Protein AF-A0A4Q5WEH2-F1 (afdb_monomer_lite)

Structure (mmCIF, N/CA/C/O backbone):
data_AF-A0A4Q5WEH2-F1
#
_entry.id   AF-A0A4Q5WEH2-F1
#
loop_
_atom_site.group_PDB
_atom_site.id
_atom_site.type_symbol
_atom_site.label_atom_id
_atom_site.label_alt_id
_atom_site.label_comp_id
_atom_site.label_asym_id
_atom_site.label_entity_id
_atom_site.label_seq_id
_atom_site.pdbx_PDB_ins_code
_atom_site.Cartn_x
_atom_site.Cartn_y
_atom_site.Cartn_z
_atom_site.occupancy
_atom_site.B_iso_or_equiv
_atom_site.auth_seq_id
_atom_site.auth_comp_id
_atom_site.auth_asym_id
_atom_site.auth_atom_id
_atom_site.pdbx_PDB_model_num
ATOM 1 N N . ASP A 1 1 ? 16.614 -5.524 -9.566 1.00 84.25 1 ASP A N 1
ATOM 2 C CA . ASP A 1 1 ? 16.317 -6.684 -8.696 1.00 84.25 1 ASP A CA 1
ATOM 3 C C . ASP A 1 1 ? 16.013 -6.322 -7.255 1.00 84.25 1 ASP A C 1
ATOM 5 O O . ASP A 1 1 ? 14.909 -6.605 -6.809 1.00 84.25 1 ASP A O 1
ATOM 9 N N . GLU A 1 2 ? 16.926 -5.667 -6.536 1.00 91.81 2 GLU A N 1
ATOM 10 C CA . GLU A 1 2 ? 16.735 -5.352 -5.108 1.00 91.81 2 GLU A CA 1
ATOM 11 C C . GLU A 1 2 ? 15.450 -4.556 -4.826 1.00 91.81 2 GLU A C 1
ATOM 13 O O . GLU A 1 2 ? 14.650 -4.954 -3.985 1.00 91.81 2 GLU A O 1
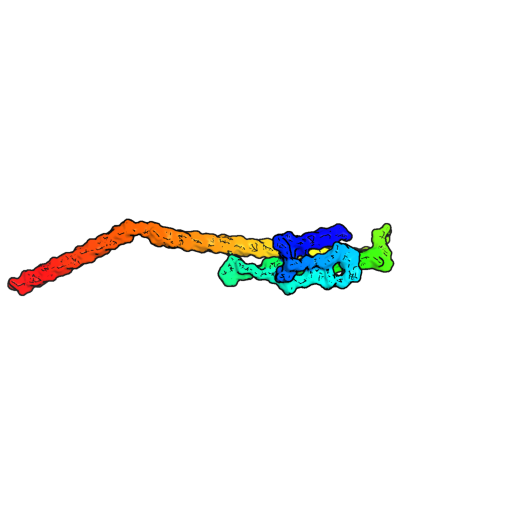ATOM 18 N N . ALA A 1 3 ? 15.187 -3.491 -5.591 1.00 90.50 3 ALA A N 1
ATOM 19 C CA . ALA A 1 3 ? 13.973 -2.687 -5.430 1.00 90.50 3 ALA A CA 1
ATOM 20 C C . ALA A 1 3 ? 12.677 -3.502 -5.608 1.00 90.50 3 ALA A C 1
ATOM 22 O O . ALA A 1 3 ? 11.714 -3.306 -4.869 1.00 90.50 3 ALA A O 1
ATOM 23 N N . PHE A 1 4 ? 12.661 -4.444 -6.557 1.00 94.31 4 PHE A N 1
ATOM 24 C CA . PHE A 1 4 ? 11.524 -5.342 -6.758 1.00 94.31 4 PHE A CA 1
ATOM 25 C C . PHE A 1 4 ? 11.337 -6.270 -5.554 1.00 94.31 4 PHE A C 1
ATOM 27 O O . PHE A 1 4 ? 10.218 -6.406 -5.065 1.00 94.31 4 PHE A O 1
ATOM 34 N N . ALA A 1 5 ? 12.423 -6.864 -5.047 1.00 94.88 5 ALA A N 1
ATOM 35 C CA . ALA A 1 5 ? 12.372 -7.739 -3.879 1.00 94.88 5 ALA A CA 1
ATOM 36 C C . ALA A 1 5 ? 11.836 -7.005 -2.640 1.00 94.88 5 ALA A C 1
ATOM 38 O O . ALA A 1 5 ? 10.949 -7.518 -1.969 1.00 94.88 5 ALA A O 1
ATOM 39 N N . VAL A 1 6 ? 12.283 -5.768 -2.397 1.00 94.12 6 VAL A N 1
ATOM 40 C CA . VAL A 1 6 ? 11.793 -4.946 -1.278 1.00 94.12 6 VAL A CA 1
ATOM 41 C C . VAL A 1 6 ? 10.289 -4.678 -1.384 1.00 94.12 6 VAL A C 1
ATOM 43 O O . VAL A 1 6 ? 9.568 -4.837 -0.400 1.00 94.12 6 VAL A O 1
ATOM 46 N N . ILE A 1 7 ? 9.793 -4.297 -2.567 1.00 92.62 7 ILE A N 1
ATOM 47 C CA . ILE A 1 7 ? 8.355 -4.061 -2.784 1.00 92.62 7 ILE A CA 1
ATOM 48 C C . ILE A 1 7 ? 7.563 -5.358 -2.600 1.00 92.62 7 ILE A C 1
ATOM 50 O O . ILE A 1 7 ? 6.529 -5.357 -1.929 1.00 92.62 7 ILE A O 1
ATOM 54 N N . LYS A 1 8 ? 8.065 -6.463 -3.160 1.00 94.19 8 LYS A N 1
ATOM 55 C CA . LYS A 1 8 ? 7.469 -7.791 -3.030 1.00 94.19 8 LYS A CA 1
ATOM 56 C C . LYS A 1 8 ? 7.338 -8.206 -1.573 1.00 94.19 8 LYS A C 1
ATOM 58 O O . LYS A 1 8 ? 6.241 -8.543 -1.146 1.00 94.19 8 LYS A O 1
ATOM 63 N N . ASP A 1 9 ? 8.422 -8.148 -0.811 1.00 94.56 9 ASP A N 1
ATOM 64 C CA . ASP A 1 9 ? 8.436 -8.582 0.584 1.00 94.56 9 ASP A CA 1
ATOM 65 C C . ASP A 1 9 ? 7.534 -7.697 1.452 1.00 94.56 9 ASP A C 1
ATOM 67 O O . ASP A 1 9 ? 6.786 -8.205 2.288 1.00 94.56 9 ASP A O 1
ATOM 71 N N . ALA A 1 10 ? 7.530 -6.383 1.206 1.00 92.75 10 ALA A N 1
ATOM 72 C CA . ALA A 1 10 ? 6.648 -5.458 1.905 1.00 92.75 10 ALA A CA 1
ATOM 73 C C . ALA A 1 10 ? 5.165 -5.768 1.634 1.00 92.75 10 ALA A C 1
ATOM 75 O O . ALA A 1 10 ? 4.386 -5.926 2.576 1.00 92.75 10 ALA A O 1
ATOM 76 N N . MET A 1 11 ? 4.758 -5.893 0.368 1.00 91.75 11 MET A N 1
ATOM 77 C CA . MET A 1 11 ? 3.351 -6.122 0.005 1.00 91.75 11 MET A CA 1
ATOM 78 C C . MET A 1 11 ? 2.887 -7.560 0.258 1.00 91.75 11 MET A C 1
ATOM 80 O O . MET A 1 11 ? 1.709 -7.791 0.519 1.00 91.75 11 MET A O 1
ATOM 84 N N . ASN A 1 12 ? 3.803 -8.527 0.282 1.00 94.00 12 ASN A N 1
ATOM 85 C CA . ASN A 1 12 ? 3.508 -9.914 0.640 1.00 94.00 12 ASN A CA 1
ATOM 86 C C . ASN A 1 12 ? 3.673 -10.188 2.143 1.00 94.00 12 ASN A C 1
ATOM 88 O O . ASN A 1 12 ? 3.807 -11.347 2.545 1.00 94.00 12 ASN A O 1
ATOM 92 N N . THR A 1 13 ? 3.625 -9.152 2.988 1.00 93.50 13 THR A N 1
ATOM 93 C CA . THR A 1 13 ? 3.617 -9.314 4.447 1.00 93.50 13 THR A CA 1
ATOM 94 C C . THR A 1 13 ? 2.494 -10.267 4.864 1.00 93.50 13 THR A C 1
ATOM 96 O O . THR A 1 13 ? 1.310 -9.983 4.659 1.00 93.50 13 THR A O 1
ATOM 99 N N . ASN A 1 14 ? 2.869 -11.395 5.470 1.00 92.06 14 ASN A N 1
ATOM 100 C CA . ASN A 1 14 ? 1.950 -12.429 5.932 1.00 92.06 14 ASN A CA 1
ATOM 101 C C . ASN A 1 14 ? 1.898 -12.450 7.464 1.00 92.06 14 ASN A C 1
ATOM 103 O O . ASN A 1 14 ? 2.931 -12.535 8.129 1.00 92.06 14 ASN A O 1
ATOM 107 N N . ILE A 1 15 ? 0.689 -12.388 8.020 1.00 89.50 15 ILE A N 1
ATOM 108 C CA . ILE A 1 15 ? 0.441 -12.457 9.459 1.00 89.50 15 ILE A CA 1
ATOM 109 C C . ILE A 1 15 ? -0.571 -13.573 9.710 1.00 89.50 15 ILE A C 1
ATOM 111 O O . ILE A 1 15 ? -1.726 -13.495 9.295 1.00 89.50 15 ILE A O 1
ATOM 115 N N . GLY A 1 16 ? -0.140 -14.631 10.402 1.00 89.50 16 GLY A N 1
ATOM 116 C CA . GLY A 1 16 ? -1.029 -15.732 10.787 1.00 89.50 16 GLY A CA 1
ATOM 117 C C . GLY A 1 16 ? -1.627 -16.504 9.604 1.00 89.50 16 GLY A C 1
ATOM 118 O O . GLY A 1 16 ? -2.747 -16.996 9.712 1.00 89.50 16 GLY A O 1
ATOM 119 N N . GLY A 1 17 ? -0.910 -16.590 8.479 1.00 89.12 17 GLY A N 1
ATOM 120 C CA . GLY A 1 17 ? -1.364 -17.284 7.272 1.00 89.12 17 GLY A CA 1
ATOM 121 C C . GLY A 1 17 ? -2.214 -16.427 6.334 1.00 89.12 17 GLY A C 1
ATOM 122 O O . GLY A 1 17 ? -2.682 -16.950 5.331 1.00 89.12 17 GLY A O 1
ATOM 123 N N . ARG A 1 18 ? -2.399 -15.133 6.632 1.00 89.62 18 ARG A N 1
ATOM 124 C CA . ARG A 1 18 ? -3.138 -14.185 5.789 1.00 89.62 18 ARG A CA 1
ATOM 125 C C . ARG A 1 18 ? -2.238 -13.045 5.337 1.00 89.62 18 ARG A C 1
ATOM 127 O O . ARG A 1 18 ? -1.472 -12.500 6.133 1.00 89.62 18 ARG A O 1
ATOM 134 N N . TYR A 1 19 ? -2.356 -12.659 4.075 1.00 91.38 19 TYR A N 1
ATOM 135 C CA . TYR A 1 19 ? -1.628 -11.531 3.510 1.00 91.38 19 TYR A CA 1
ATOM 136 C C . TYR A 1 19 ? -2.282 -10.207 3.896 1.00 91.38 19 TYR A C 1
ATOM 138 O O . TYR A 1 19 ? -3.466 -9.984 3.642 1.00 91.38 19 TYR A O 1
ATOM 146 N N . LEU A 1 20 ? -1.498 -9.316 4.504 1.00 89.06 20 LEU A N 1
ATOM 147 C CA . LEU A 1 20 ? -1.983 -8.040 5.034 1.00 89.06 20 LEU A CA 1
ATOM 148 C C . LEU A 1 20 ? -2.559 -7.137 3.935 1.00 89.06 20 LEU A C 1
ATOM 150 O O . LEU A 1 20 ? -3.550 -6.449 4.167 1.00 89.06 20 LEU A O 1
ATOM 154 N N . PHE A 1 21 ? -1.955 -7.177 2.745 1.00 90.25 21 PHE A N 1
ATOM 155 C CA . PHE A 1 21 ? -2.304 -6.318 1.612 1.00 90.25 21 PHE A CA 1
ATOM 156 C C . PHE A 1 21 ? -3.119 -7.029 0.516 1.00 90.25 21 PHE A C 1
ATOM 158 O O . PHE A 1 21 ? -3.228 -6.529 -0.602 1.00 90.25 21 PHE A O 1
ATOM 165 N N . GLY A 1 22 ? -3.691 -8.201 0.822 1.00 88.56 22 GLY A N 1
ATOM 166 C CA . GLY A 1 22 ? -4.504 -8.991 -0.118 1.00 88.56 22 GLY A CA 1
ATOM 167 C C . GLY A 1 22 ? -5.988 -8.623 -0.159 1.00 88.56 22 GLY A C 1
ATOM 168 O O . GLY A 1 22 ? -6.763 -9.290 -0.836 1.00 88.56 22 GLY A O 1
ATOM 169 N N . GLY A 1 23 ? -6.418 -7.597 0.580 1.00 87.19 23 GLY A N 1
ATOM 170 C CA . GLY A 1 23 ? -7.833 -7.226 0.647 1.00 87.19 23 GLY A CA 1
ATOM 171 C C . GLY A 1 23 ? -8.707 -8.367 1.179 1.00 87.19 23 GLY A C 1
ATOM 172 O O . GLY A 1 23 ? -8.361 -9.031 2.163 1.00 87.19 23 GLY A O 1
ATOM 173 N N . VAL A 1 24 ? -9.857 -8.597 0.547 1.00 85.50 24 VAL A N 1
ATOM 174 C CA . VAL A 1 24 ? -10.741 -9.734 0.864 1.00 85.50 24 VAL A CA 1
ATOM 175 C C . VAL A 1 24 ? -10.154 -11.079 0.416 1.00 85.50 24 VAL A C 1
ATOM 177 O O . VAL A 1 24 ? -10.430 -12.098 1.051 1.00 85.50 24 VAL A O 1
ATOM 180 N N . MET A 1 25 ? -9.275 -11.078 -0.589 1.00 83.94 25 MET A N 1
ATOM 181 C CA . MET A 1 25 ? -8.573 -12.256 -1.113 1.00 83.94 25 MET A CA 1
ATOM 182 C C . MET A 1 25 ? -7.201 -12.440 -0.446 1.00 83.94 25 MET A C 1
ATOM 184 O O . MET A 1 25 ? -6.158 -12.481 -1.087 1.00 83.94 25 MET A O 1
ATOM 188 N N . ASN A 1 26 ? -7.185 -12.563 0.882 1.00 86.50 26 ASN A N 1
ATOM 189 C CA . ASN A 1 26 ? -5.945 -12.580 1.672 1.00 86.50 26 ASN A CA 1
ATOM 190 C C . ASN A 1 26 ? -5.283 -13.956 1.860 1.00 86.50 26 ASN A C 1
ATOM 192 O O . ASN A 1 26 ? -4.403 -14.087 2.713 1.00 86.50 26 ASN A O 1
ATOM 196 N N . GLN A 1 27 ? -5.708 -14.971 1.111 1.00 87.81 27 GLN A N 1
ATOM 197 C CA . GLN A 1 27 ? -5.145 -16.325 1.190 1.00 87.81 27 GLN A CA 1
ATOM 198 C C . GLN A 1 27 ? -3.958 -16.514 0.239 1.00 87.81 27 GLN A C 1
ATOM 200 O O . GLN A 1 27 ? -3.100 -17.354 0.500 1.00 87.81 27 GLN A O 1
ATOM 205 N N . ASP A 1 28 ? -3.886 -15.690 -0.806 1.00 88.62 28 ASP A N 1
ATOM 206 C CA . ASP A 1 28 ? -2.853 -15.728 -1.834 1.00 88.62 28 ASP A CA 1
ATOM 207 C C . ASP A 1 28 ? -1.985 -14.466 -1.774 1.00 88.62 28 ASP A C 1
ATOM 209 O O . ASP A 1 28 ? -2.421 -13.404 -1.319 1.00 88.62 28 ASP A O 1
ATOM 213 N N . ALA A 1 29 ? -0.728 -14.595 -2.202 1.00 91.69 29 ALA A N 1
ATOM 214 C CA . ALA A 1 29 ? 0.222 -13.492 -2.186 1.00 91.69 29 ALA A CA 1
ATOM 215 C C . ALA A 1 29 ? -0.214 -12.390 -3.173 1.00 91.69 29 ALA A C 1
ATOM 217 O O . ALA A 1 29 ? -0.411 -12.701 -4.349 1.00 91.69 29 ALA A O 1
ATOM 218 N N . PRO A 1 30 ? -0.306 -11.115 -2.745 1.00 91.75 30 PRO A N 1
ATOM 219 C CA . PRO A 1 30 ? -0.700 -10.020 -3.631 1.00 91.75 30 PRO A CA 1
ATOM 220 C C . PRO A 1 30 ? 0.234 -9.826 -4.833 1.00 91.75 30 PRO A C 1
ATOM 222 O O . PRO A 1 30 ? -0.230 -9.550 -5.934 1.00 91.75 30 PRO A O 1
ATOM 225 N N . ILE A 1 31 ? 1.547 -9.989 -4.643 1.00 93.50 31 ILE A N 1
ATOM 226 C CA . ILE A 1 31 ? 2.537 -9.992 -5.727 1.00 93.50 31 ILE A CA 1
ATOM 227 C C . ILE A 1 31 ? 2.945 -11.437 -6.007 1.00 93.50 31 ILE A C 1
ATOM 229 O O . ILE A 1 31 ? 3.618 -12.071 -5.186 1.00 93.50 31 ILE A O 1
ATOM 233 N N . THR A 1 32 ? 2.565 -11.941 -7.179 1.00 93.56 32 THR A N 1
ATOM 234 C CA . THR A 1 32 ? 2.805 -13.325 -7.619 1.00 93.56 32 THR A CA 1
ATOM 235 C C . THR A 1 32 ? 4.143 -13.483 -8.338 1.00 93.56 32 THR A C 1
ATOM 237 O O . THR A 1 32 ? 4.753 -14.552 -8.258 1.00 93.56 32 THR A O 1
ATOM 240 N N . ALA A 1 33 ? 4.645 -12.418 -8.976 1.00 93.75 33 ALA A N 1
ATOM 241 C CA . ALA A 1 33 ? 5.923 -12.445 -9.680 1.00 93.75 33 ALA A CA 1
ATOM 242 C C . ALA A 1 33 ? 7.080 -12.868 -8.759 1.00 93.75 33 ALA A C 1
ATOM 244 O O . ALA A 1 33 ? 7.277 -12.384 -7.635 1.00 93.75 33 ALA A O 1
ATOM 245 N N . THR A 1 34 ? 7.889 -13.800 -9.247 1.00 93.38 34 THR A N 1
ATOM 246 C CA . THR A 1 34 ? 8.968 -14.415 -8.471 1.00 93.38 34 THR A CA 1
ATOM 247 C C . THR A 1 34 ? 10.235 -13.567 -8.463 1.00 93.38 34 THR A C 1
ATOM 249 O O . THR A 1 34 ? 10.912 -13.513 -7.434 1.00 93.38 34 THR A O 1
ATOM 252 N N . SER A 1 35 ? 10.512 -12.861 -9.561 1.00 94.12 35 SER A N 1
ATOM 253 C CA . SER A 1 35 ? 11.706 -12.040 -9.790 1.00 94.12 35 SER A CA 1
ATOM 254 C C . SER A 1 35 ? 11.399 -10.840 -10.696 1.00 94.12 35 SER A C 1
ATOM 256 O O . SER A 1 35 ? 10.338 -10.781 -11.316 1.00 94.12 35 SER A O 1
ATOM 258 N N . LEU A 1 36 ? 12.342 -9.898 -10.819 1.00 93.56 36 LEU A N 1
ATOM 259 C CA . LEU A 1 36 ? 12.205 -8.790 -11.772 1.00 93.56 36 LEU A CA 1
ATOM 260 C C . LEU A 1 36 ? 12.172 -9.294 -13.222 1.00 93.56 36 LEU A C 1
ATOM 262 O O . LEU A 1 36 ? 11.429 -8.763 -14.038 1.00 93.56 36 LEU A O 1
ATOM 266 N N . THR A 1 37 ? 12.937 -10.340 -13.538 1.00 93.00 37 THR A N 1
ATOM 267 C CA . THR A 1 37 ? 12.911 -10.986 -14.856 1.00 93.00 37 THR A CA 1
ATOM 268 C C . THR A 1 37 ? 11.546 -11.607 -15.153 1.00 93.00 37 THR A C 1
ATOM 270 O O . THR A 1 37 ? 11.044 -11.483 -16.264 1.00 93.00 37 THR A O 1
ATOM 273 N N . ASP A 1 38 ? 10.925 -12.238 -14.158 1.00 94.38 38 ASP A N 1
ATOM 274 C CA . ASP A 1 38 ? 9.573 -12.796 -14.267 1.00 94.38 38 ASP A CA 1
ATOM 275 C C . ASP A 1 38 ? 8.528 -11.692 -14.507 1.00 94.38 38 ASP A C 1
ATOM 277 O O . ASP A 1 38 ? 7.723 -11.783 -15.430 1.00 94.38 38 ASP A O 1
ATOM 281 N N . LEU A 1 39 ? 8.620 -10.580 -13.768 1.00 93.81 39 LEU A N 1
ATOM 282 C CA . LEU A 1 39 ? 7.789 -9.389 -13.984 1.00 93.81 39 LEU A CA 1
ATOM 283 C C . LEU A 1 39 ? 7.983 -8.781 -15.391 1.00 93.81 39 LEU A C 1
ATOM 285 O O . LEU A 1 39 ? 7.027 -8.332 -16.026 1.00 93.81 39 LEU A O 1
ATOM 289 N N . ALA A 1 40 ? 9.220 -8.746 -15.892 1.00 93.50 40 ALA A N 1
ATOM 290 C CA . ALA A 1 40 ? 9.544 -8.204 -17.213 1.00 93.50 40 ALA A CA 1
ATOM 291 C C . ALA A 1 40 ? 8.962 -9.054 -18.351 1.00 93.50 40 ALA A C 1
ATOM 293 O O . ALA A 1 40 ? 8.476 -8.509 -19.338 1.00 93.50 40 ALA A O 1
ATOM 294 N N . ASN A 1 41 ? 8.947 -10.378 -18.192 1.00 93.25 41 ASN A N 1
ATOM 295 C CA . ASN A 1 41 ? 8.544 -11.307 -19.248 1.00 93.25 41 ASN A CA 1
ATOM 296 C C . ASN A 1 41 ? 7.036 -11.579 -19.323 1.00 93.25 41 ASN A C 1
ATOM 298 O O . ASN A 1 41 ? 6.572 -12.086 -20.342 1.00 93.25 41 ASN A O 1
ATOM 302 N N . ASN A 1 42 ? 6.271 -11.245 -18.283 1.00 92.75 42 ASN A N 1
ATOM 303 C CA . ASN A 1 42 ? 4.832 -11.505 -18.228 1.00 92.75 42 ASN A CA 1
ATOM 304 C C . ASN A 1 42 ? 4.014 -10.204 -18.212 1.00 92.75 42 ASN A C 1
ATOM 306 O O . ASN A 1 42 ? 4.527 -9.156 -17.811 1.00 92.75 42 ASN A O 1
ATOM 310 N N . PRO A 1 43 ? 2.740 -10.226 -18.634 1.00 91.75 43 PRO A N 1
ATOM 311 C CA . PRO A 1 43 ? 1.798 -9.146 -18.361 1.00 91.75 43 PRO A CA 1
ATOM 312 C C . PRO A 1 43 ? 1.806 -8.728 -16.881 1.00 91.75 43 PRO A C 1
ATOM 314 O O . PRO A 1 43 ? 1.950 -9.554 -15.979 1.00 91.75 43 PRO A O 1
ATOM 317 N N . LEU A 1 44 ? 1.640 -7.428 -16.614 1.00 89.94 44 LEU A N 1
ATOM 318 C CA . LEU A 1 44 ? 1.629 -6.914 -15.236 1.00 89.94 44 LEU A CA 1
ATOM 319 C C . LEU A 1 44 ? 0.472 -7.504 -14.412 1.00 89.94 44 LEU A C 1
ATOM 321 O O . LEU A 1 44 ? 0.630 -7.752 -13.222 1.00 89.94 44 LEU A O 1
ATOM 325 N N . GLU A 1 45 ? -0.666 -7.749 -15.059 1.00 88.56 45 GLU A N 1
ATOM 326 C CA . GLU A 1 45 ? -1.853 -8.376 -14.467 1.00 88.56 45 GLU A CA 1
ATOM 327 C C . GLU A 1 45 ? -1.601 -9.809 -13.979 1.00 88.56 45 GLU A C 1
ATOM 329 O O . GLU A 1 45 ? -2.130 -10.196 -12.945 1.00 88.56 45 GLU A O 1
ATOM 334 N N . ASP A 1 46 ? -0.707 -10.559 -14.627 1.00 89.62 46 ASP A N 1
ATOM 335 C CA . ASP A 1 46 ? -0.327 -11.908 -14.181 1.00 89.62 46 ASP A CA 1
ATOM 336 C C . ASP A 1 46 ? 0.594 -11.875 -12.947 1.00 89.62 46 ASP A C 1
ATOM 338 O O . ASP A 1 46 ? 0.764 -12.872 -12.241 1.00 89.62 46 ASP A O 1
ATOM 342 N N . SER A 1 47 ? 1.196 -10.711 -12.684 1.00 88.81 47 SER A N 1
ATOM 343 C CA . SER A 1 47 ? 2.148 -10.470 -11.594 1.00 88.81 47 SER A CA 1
ATOM 344 C C . SER A 1 47 ? 1.495 -9.914 -10.321 1.00 88.81 47 SER A C 1
ATOM 346 O O . SER A 1 47 ? 2.178 -9.758 -9.301 1.00 88.81 47 SER A O 1
ATOM 348 N N . LEU A 1 48 ? 0.196 -9.605 -10.382 1.00 86.38 48 LEU A N 1
ATOM 349 C CA . LEU A 1 48 ? -0.586 -8.987 -9.318 1.00 86.38 48 LEU A CA 1
ATOM 350 C C . LEU A 1 48 ? -1.908 -9.730 -9.120 1.00 86.38 48 LEU A C 1
ATOM 352 O O . LEU A 1 48 ? -2.780 -9.710 -9.983 1.00 86.38 48 LEU A O 1
ATOM 356 N N . ALA A 1 49 ? -2.099 -10.327 -7.947 1.00 81.75 49 ALA A N 1
ATOM 357 C CA . ALA A 1 49 ? -3.409 -10.820 -7.554 1.00 81.75 49 ALA A CA 1
ATOM 358 C C . ALA A 1 49 ? -4.318 -9.625 -7.225 1.00 81.75 49 ALA A C 1
ATOM 360 O O . ALA A 1 49 ? -4.011 -8.817 -6.345 1.00 81.75 49 ALA A O 1
ATOM 361 N N . THR A 1 50 ? -5.444 -9.504 -7.931 1.00 71.75 50 THR A N 1
ATOM 362 C CA . THR A 1 50 ? -6.452 -8.479 -7.638 1.00 71.75 50 THR A CA 1
ATOM 363 C C . THR A 1 50 ? -7.066 -8.755 -6.269 1.00 71.75 50 THR A C 1
ATOM 365 O O . THR A 1 50 ? -7.637 -9.821 -6.043 1.00 71.75 50 THR A O 1
ATOM 368 N N . GLY A 1 51 ? -6.990 -7.791 -5.351 1.00 63.47 51 GLY A N 1
ATOM 369 C CA . GLY A 1 51 ? -7.518 -7.973 -3.991 1.00 63.47 51 GLY A CA 1
ATOM 370 C C . GLY A 1 51 ? -9.047 -7.910 -3.888 1.00 63.47 51 GLY A C 1
ATOM 371 O O . GLY A 1 51 ? -9.571 -8.027 -2.781 1.00 63.47 51 GLY A O 1
ATOM 372 N N . GLU A 1 52 ? -9.737 -7.703 -5.019 1.00 67.81 52 GLU A N 1
ATOM 373 C CA . GLU A 1 52 ? -11.164 -7.384 -5.234 1.00 67.81 52 GLU A CA 1
ATOM 374 C C . GLU A 1 52 ? -11.682 -6.146 -4.482 1.00 67.81 52 GLU A C 1
ATOM 376 O O . GLU A 1 52 ? -12.290 -5.263 -5.086 1.00 67.81 52 GLU A O 1
ATOM 381 N N . ALA A 1 53 ? -11.452 -6.061 -3.172 1.00 78.12 53 ALA A N 1
ATOM 382 C CA . ALA A 1 53 ? -11.813 -4.936 -2.323 1.00 78.12 53 ALA A CA 1
ATOM 383 C C . ALA A 1 53 ? -10.990 -4.922 -1.025 1.00 78.12 53 ALA A C 1
ATOM 385 O O . ALA A 1 53 ? -10.582 -5.959 -0.498 1.00 78.12 53 ALA A O 1
ATOM 386 N N . ALA A 1 54 ? -10.811 -3.733 -0.454 1.00 82.25 54 ALA A N 1
ATOM 387 C CA . ALA A 1 54 ? -10.292 -3.580 0.901 1.00 82.25 54 ALA A CA 1
ATOM 388 C C . ALA A 1 54 ? -11.279 -4.138 1.946 1.00 82.25 54 ALA A C 1
ATOM 390 O O . ALA A 1 54 ? -12.499 -4.100 1.749 1.00 82.25 54 ALA A O 1
ATOM 391 N N . GLN A 1 55 ? -10.772 -4.641 3.076 1.00 80.38 55 GLN A N 1
ATOM 392 C CA . GLN A 1 55 ? -11.632 -5.251 4.095 1.00 80.38 55 GLN A CA 1
ATOM 393 C C . GLN A 1 55 ? -12.423 -4.187 4.863 1.00 80.38 55 GLN A C 1
ATOM 395 O O . GLN A 1 55 ? -12.000 -3.044 5.021 1.00 80.38 55 GLN A O 1
ATOM 400 N N . LEU A 1 56 ? -13.597 -4.560 5.366 1.00 83.38 56 LEU A N 1
ATOM 401 C CA . LEU A 1 56 ? -14.426 -3.686 6.191 1.00 83.38 56 LEU A CA 1
ATOM 402 C C . LEU A 1 56 ? -14.388 -4.169 7.640 1.00 83.38 56 LEU A C 1
ATOM 404 O O . LEU A 1 56 ? -14.705 -5.322 7.928 1.00 83.38 56 LEU A O 1
ATOM 408 N N . MET A 1 57 ? -14.040 -3.274 8.561 1.00 81.44 57 MET A N 1
ATOM 409 C CA . MET A 1 57 ? -14.030 -3.534 9.999 1.00 81.44 57 MET A CA 1
ATOM 410 C C . MET A 1 57 ? -15.053 -2.651 10.704 1.00 81.44 57 MET A C 1
ATOM 412 O O . MET A 1 57 ? -15.051 -1.430 10.559 1.00 81.44 57 MET A O 1
ATOM 416 N N . ARG A 1 58 ? -15.929 -3.260 11.503 1.00 84.56 58 ARG A N 1
ATOM 417 C CA . ARG A 1 58 ? -16.864 -2.524 12.362 1.00 84.56 58 ARG A CA 1
ATOM 418 C C . ARG A 1 58 ? -16.155 -2.102 13.648 1.00 84.56 58 ARG A C 1
ATOM 420 O O . ARG A 1 58 ? -15.622 -2.958 14.345 1.00 84.56 58 ARG A O 1
ATOM 427 N N . VAL A 1 59 ? -16.171 -0.804 13.952 1.00 84.69 59 VAL A N 1
ATOM 428 C CA . VAL A 1 59 ? -15.440 -0.213 15.094 1.00 84.69 59 VAL A CA 1
ATOM 429 C C . VAL A 1 59 ? -16.350 0.246 16.230 1.00 84.69 59 VAL A C 1
ATOM 431 O O . VAL A 1 59 ? -15.940 0.240 17.382 1.00 84.69 59 VAL A O 1
ATOM 434 N N . GLU A 1 60 ? -17.592 0.612 15.925 1.00 81.75 60 GLU A N 1
ATOM 435 C CA . GLU A 1 60 ? -18.655 0.910 16.890 1.00 81.75 60 GLU A CA 1
ATOM 436 C C . GLU A 1 60 ? -20.009 0.646 16.217 1.00 81.75 60 GLU A C 1
ATOM 438 O O . GLU A 1 60 ? -20.068 0.312 15.024 1.00 81.75 60 GLU A O 1
ATOM 443 N N . ASP A 1 61 ? -21.102 0.755 16.970 1.00 79.75 61 ASP A N 1
ATOM 444 C CA . ASP A 1 61 ? -22.425 0.563 16.388 1.00 79.75 61 ASP A CA 1
ATOM 445 C C . ASP A 1 61 ? -22.702 1.611 15.298 1.00 79.75 61 ASP A C 1
ATOM 447 O O . ASP A 1 61 ? -22.461 2.804 15.477 1.00 79.75 61 ASP A O 1
ATOM 451 N N . GLY A 1 62 ? -23.131 1.146 14.125 1.00 79.25 62 GLY A N 1
ATOM 452 C CA . GLY A 1 62 ? -23.344 1.991 12.947 1.00 79.25 62 GLY A CA 1
ATOM 453 C C . GLY A 1 6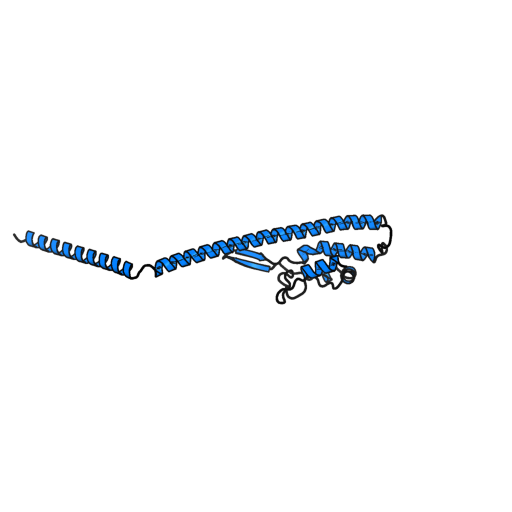2 ? -22.087 2.541 12.249 1.00 79.25 62 GLY A C 1
ATOM 454 O O . GLY A 1 62 ? -22.243 3.258 11.261 1.00 79.25 62 GLY A O 1
ATOM 455 N N . ARG A 1 63 ? -20.855 2.214 12.683 1.00 80.50 63 ARG A N 1
ATOM 456 C CA . ARG A 1 63 ? -19.619 2.694 12.027 1.00 80.50 63 ARG A CA 1
ATOM 457 C C . ARG A 1 63 ? -18.703 1.554 11.589 1.00 80.50 63 ARG A C 1
ATOM 459 O O . ARG A 1 63 ? -18.153 0.806 12.400 1.00 80.50 63 ARG A O 1
ATOM 466 N N . THR A 1 64 ? -18.475 1.487 10.283 1.00 84.38 64 THR A N 1
ATOM 467 C CA . THR A 1 64 ? -17.479 0.619 9.648 1.00 84.38 64 THR A CA 1
ATOM 468 C C . THR A 1 64 ? -16.368 1.456 9.037 1.00 84.38 64 THR A C 1
ATOM 470 O O . THR A 1 64 ? -16.634 2.481 8.413 1.00 84.38 64 THR A O 1
ATOM 473 N N . ILE A 1 65 ? -15.130 1.007 9.191 1.00 83.19 65 ILE A N 1
ATOM 474 C CA . ILE A 1 65 ? -13.968 1.553 8.499 1.00 83.19 65 ILE A CA 1
ATOM 475 C C . ILE A 1 65 ? -13.475 0.548 7.469 1.00 83.19 65 ILE A C 1
ATOM 477 O O . ILE A 1 65 ? -13.546 -0.661 7.684 1.00 83.19 65 ILE A O 1
ATOM 481 N N . GLN A 1 66 ? -12.965 1.052 6.355 1.00 81.00 66 GLN A N 1
ATOM 482 C CA . GLN A 1 66 ? -12.247 0.229 5.401 1.00 81.00 66 GLN A CA 1
ATOM 483 C C . GLN A 1 66 ? -10.815 0.074 5.904 1.00 81.00 66 G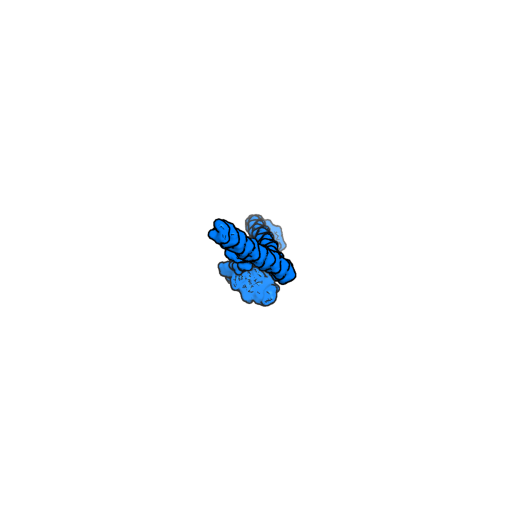LN A C 1
ATOM 485 O O . GLN A 1 66 ? -10.083 1.053 5.987 1.00 81.00 66 GLN A O 1
ATOM 490 N N . ALA A 1 67 ? -10.449 -1.131 6.316 1.00 70.25 67 ALA A N 1
ATOM 491 C CA . ALA A 1 67 ? -9.119 -1.454 6.796 1.00 70.25 67 ALA A CA 1
ATOM 492 C C . ALA A 1 67 ? -8.546 -2.587 5.953 1.00 70.25 67 ALA A C 1
ATOM 494 O O . ALA A 1 67 ? -9.240 -3.543 5.639 1.00 70.25 67 ALA A O 1
ATOM 495 N N . GLY A 1 68 ? -7.279 -2.481 5.576 1.00 74.81 68 GLY A N 1
ATOM 496 C CA . GLY A 1 68 ? -6.670 -3.402 4.619 1.00 74.81 68 GLY A CA 1
ATOM 497 C C . GLY A 1 68 ? -6.485 -2.702 3.289 1.00 74.81 68 GLY A C 1
ATOM 498 O O . GLY A 1 68 ? -7.340 -2.752 2.411 1.00 74.81 68 GLY A O 1
ATOM 499 N N . LEU A 1 69 ? -5.351 -2.022 3.185 1.00 81.88 69 LEU A N 1
ATOM 500 C CA . LEU A 1 69 ? -4.855 -1.473 1.938 1.00 81.88 69 LEU A CA 1
ATOM 501 C C . LEU A 1 69 ? -4.644 -2.625 0.947 1.00 81.88 69 LEU A C 1
ATOM 503 O O . LEU A 1 69 ? -4.113 -3.663 1.336 1.00 81.88 69 LEU A O 1
ATOM 507 N N . VAL A 1 70 ? -5.068 -2.468 -0.304 1.00 87.44 70 VAL A N 1
ATOM 508 C CA . VAL A 1 70 ? -4.867 -3.494 -1.334 1.00 87.44 70 VAL A CA 1
ATOM 509 C C . VAL A 1 70 ? -3.572 -3.180 -2.071 1.00 87.44 70 VAL A C 1
ATOM 511 O O . VAL A 1 70 ? -3.341 -2.035 -2.443 1.00 87.44 70 VAL A O 1
ATOM 514 N N . ALA A 1 71 ? -2.700 -4.171 -2.256 1.00 85.75 71 ALA A N 1
ATOM 515 C CA . ALA A 1 71 ? -1.416 -3.938 -2.915 1.00 85.75 71 ALA A CA 1
ATOM 516 C C . ALA A 1 71 ? -1.594 -3.375 -4.339 1.00 85.75 71 ALA A C 1
ATOM 518 O O . ALA A 1 71 ? -0.858 -2.468 -4.729 1.00 85.75 71 ALA A O 1
ATOM 519 N N . ASP A 1 72 ? -2.591 -3.856 -5.092 1.00 85.25 72 ASP A N 1
ATOM 520 C CA . ASP A 1 72 ? -2.845 -3.407 -6.467 1.00 85.25 72 ASP A CA 1
ATOM 521 C C . ASP A 1 72 ? -3.080 -1.888 -6.571 1.00 85.25 72 ASP A C 1
ATOM 523 O O . ASP A 1 72 ? -2.524 -1.241 -7.456 1.00 85.25 72 ASP A O 1
ATOM 527 N N . THR A 1 73 ? -3.785 -1.266 -5.627 1.00 84.19 73 THR A N 1
ATOM 528 C CA . THR A 1 73 ? -4.085 0.168 -5.680 1.00 84.19 73 THR A CA 1
ATOM 529 C C . THR A 1 73 ? -2.872 1.031 -5.357 1.00 84.19 73 THR A C 1
ATOM 531 O O . THR A 1 73 ? -2.846 2.216 -5.692 1.00 84.19 73 THR A O 1
ATOM 534 N N . VAL A 1 74 ? -1.856 0.450 -4.720 1.00 86.69 74 VAL A N 1
ATOM 535 C CA . VAL A 1 74 ? -0.713 1.183 -4.169 1.00 86.69 74 VAL A CA 1
ATOM 536 C C . VAL A 1 74 ? 0.526 1.031 -5.028 1.00 86.69 74 VAL A C 1
ATOM 538 O O . VAL A 1 74 ? 1.204 2.018 -5.309 1.00 86.69 74 VAL A O 1
ATOM 541 N N . VAL A 1 75 ? 0.842 -0.200 -5.433 1.00 89.56 75 VAL A N 1
ATOM 542 C CA . VAL A 1 75 ? 2.143 -0.519 -6.036 1.00 89.56 75 VAL A CA 1
ATOM 543 C C . VAL A 1 75 ? 2.091 -0.784 -7.535 1.00 89.56 75 VAL A C 1
ATOM 545 O O . VAL A 1 75 ? 3.152 -0.963 -8.131 1.00 89.56 75 VAL A O 1
ATOM 548 N N . THR A 1 76 ? 0.914 -0.757 -8.170 1.00 91.19 76 THR A N 1
ATOM 549 C CA . THR A 1 76 ? 0.784 -0.985 -9.623 1.00 91.19 76 THR A CA 1
ATOM 550 C C . THR A 1 76 ? 1.691 -0.061 -10.431 1.00 91.19 76 THR A C 1
ATOM 552 O O . THR A 1 76 ? 2.452 -0.543 -11.267 1.00 91.19 76 THR A O 1
ATOM 555 N N . ASP A 1 77 ? 1.704 1.243 -10.143 1.00 92.00 77 ASP A N 1
ATOM 556 C CA . ASP A 1 77 ? 2.546 2.200 -10.876 1.00 92.00 77 ASP A CA 1
ATOM 557 C C . ASP A 1 77 ? 4.046 1.947 -10.666 1.00 92.00 77 ASP A C 1
ATOM 559 O O . ASP A 1 77 ? 4.842 2.064 -11.605 1.00 92.00 77 ASP A O 1
ATOM 563 N N . ALA A 1 78 ? 4.436 1.555 -9.448 1.00 92.56 78 ALA A N 1
ATOM 564 C CA . ALA A 1 78 ? 5.820 1.223 -9.122 1.00 92.56 78 ALA A CA 1
ATOM 565 C C . ALA A 1 78 ? 6.276 -0.048 -9.854 1.00 92.56 78 ALA A C 1
ATOM 567 O O . ALA A 1 78 ? 7.338 -0.054 -10.476 1.00 92.56 78 ALA A O 1
ATOM 568 N N . LEU A 1 79 ? 5.462 -1.108 -9.837 1.00 93.56 79 LEU A N 1
ATOM 569 C CA . LEU A 1 79 ? 5.756 -2.360 -10.537 1.00 93.56 79 LEU A CA 1
ATOM 570 C C . LEU A 1 79 ? 5.735 -2.182 -12.054 1.00 93.56 79 LEU A C 1
ATOM 572 O O . LEU A 1 79 ? 6.609 -2.710 -12.734 1.00 93.56 79 LEU A O 1
ATOM 576 N N . ALA A 1 80 ? 4.809 -1.384 -12.587 1.00 94.12 80 ALA A N 1
ATOM 577 C CA . ALA A 1 80 ? 4.779 -1.042 -14.003 1.00 94.12 80 ALA A CA 1
ATOM 578 C C . ALA A 1 80 ? 6.057 -0.301 -14.429 1.00 94.12 80 ALA A C 1
ATOM 580 O O . ALA A 1 80 ? 6.590 -0.560 -15.506 1.00 94.12 80 ALA A O 1
ATOM 581 N N . SER A 1 81 ? 6.567 0.602 -13.585 1.00 94.69 81 SER A N 1
ATOM 582 C CA . SER A 1 81 ? 7.835 1.294 -13.835 1.00 94.69 81 SER A CA 1
ATOM 583 C C . SER A 1 81 ? 9.027 0.340 -13.804 1.00 94.69 81 SER A C 1
ATOM 585 O O . SER A 1 81 ? 9.821 0.316 -14.743 1.00 94.69 81 SER A O 1
ATOM 587 N N . LEU A 1 82 ? 9.115 -0.521 -12.784 1.00 93.50 82 LEU A N 1
ATOM 588 C CA . LEU A 1 82 ? 10.164 -1.541 -12.700 1.00 93.50 82 LEU A CA 1
ATOM 589 C C . LEU A 1 82 ? 10.132 -2.506 -13.889 1.00 93.50 82 LEU A C 1
ATOM 591 O O . LEU A 1 82 ? 11.188 -2.843 -14.422 1.00 93.50 82 LEU A O 1
ATOM 595 N N . LYS A 1 83 ? 8.935 -2.900 -14.334 1.00 94.56 83 LYS A N 1
ATOM 596 C CA . LYS A 1 83 ? 8.730 -3.715 -15.532 1.00 94.56 83 LYS A CA 1
ATOM 597 C C . LYS A 1 83 ? 9.298 -3.030 -16.775 1.00 94.56 83 LYS A C 1
ATOM 599 O O . LYS A 1 83 ? 10.146 -3.617 -17.434 1.00 94.56 83 LYS A O 1
ATOM 604 N N . ARG A 1 84 ? 8.907 -1.780 -17.051 1.00 94.00 84 ARG A N 1
ATOM 605 C CA . ARG A 1 84 ? 9.395 -1.025 -18.222 1.00 94.00 84 ARG A CA 1
ATOM 606 C C . ARG A 1 84 ? 10.905 -0.808 -18.195 1.00 94.00 84 ARG A C 1
ATOM 608 O O . ARG A 1 84 ? 11.551 -0.877 -19.235 1.00 94.00 84 ARG A O 1
ATOM 615 N N . LEU A 1 85 ? 11.481 -0.574 -17.016 1.00 92.06 85 LEU A N 1
ATOM 616 C CA . LEU A 1 85 ? 12.933 -0.457 -16.857 1.00 92.06 85 LEU A CA 1
ATOM 617 C C . LEU A 1 85 ? 13.653 -1.775 -17.163 1.00 92.06 85 LEU A C 1
ATOM 619 O O . LEU A 1 85 ? 14.687 -1.758 -17.826 1.00 92.06 85 LEU A O 1
ATOM 623 N N . ALA A 1 86 ? 13.107 -2.904 -16.711 1.00 92.31 86 ALA A N 1
ATOM 624 C CA . ALA A 1 86 ? 13.665 -4.220 -17.001 1.00 92.31 86 ALA A CA 1
ATOM 625 C C . ALA A 1 86 ? 13.507 -4.606 -18.482 1.00 92.31 86 ALA A C 1
ATOM 627 O O . ALA A 1 86 ? 14.433 -5.154 -19.070 1.00 92.31 86 ALA A O 1
ATOM 628 N N . GLU A 1 87 ? 12.374 -4.274 -19.103 1.00 92.31 87 GLU A N 1
ATOM 629 C CA . GLU A 1 87 ? 12.151 -4.451 -20.544 1.00 92.31 87 GLU A CA 1
ATOM 630 C C . GLU A 1 87 ? 13.111 -3.596 -21.378 1.00 92.31 87 GLU A C 1
ATOM 632 O O . GLU A 1 87 ? 13.603 -4.054 -22.406 1.00 92.31 87 GLU A O 1
ATOM 637 N N . LEU A 1 88 ? 13.409 -2.371 -20.933 1.00 91.12 88 LEU A N 1
ATOM 638 C CA . LEU A 1 88 ? 14.359 -1.490 -21.610 1.00 91.12 88 LEU A CA 1
ATOM 639 C C . LEU A 1 88 ? 15.792 -2.039 -21.547 1.00 91.12 88 LEU A C 1
ATOM 641 O O . LEU A 1 88 ? 16.500 -1.986 -22.548 1.00 91.12 88 LEU A O 1
ATOM 645 N N . ASP A 1 89 ? 16.197 -2.593 -20.402 1.00 90.12 89 ASP A N 1
ATOM 646 C CA . ASP A 1 89 ? 17.516 -3.216 -20.221 1.00 90.12 89 ASP A CA 1
ATOM 647 C C . ASP A 1 89 ? 17.671 -4.524 -21.020 1.00 90.12 89 ASP A C 1
ATOM 649 O O . ASP A 1 89 ? 18.739 -4.805 -21.559 1.00 90.12 89 ASP A O 1
ATOM 653 N N . GLN A 1 90 ? 16.598 -5.312 -21.142 1.00 89.25 90 GLN A N 1
ATOM 654 C CA . GLN A 1 90 ? 16.582 -6.566 -21.912 1.00 89.25 90 GLN A CA 1
ATOM 655 C C . GLN A 1 90 ? 16.327 -6.354 -23.414 1.00 89.25 90 GLN A C 1
ATOM 657 O O . GLN A 1 90 ? 16.495 -7.278 -24.215 1.00 89.25 90 GLN A O 1
ATOM 662 N N . GLY A 1 91 ? 15.868 -5.161 -23.789 1.00 86.50 91 GLY A N 1
ATOM 663 C CA . GLY A 1 91 ? 15.447 -4.805 -25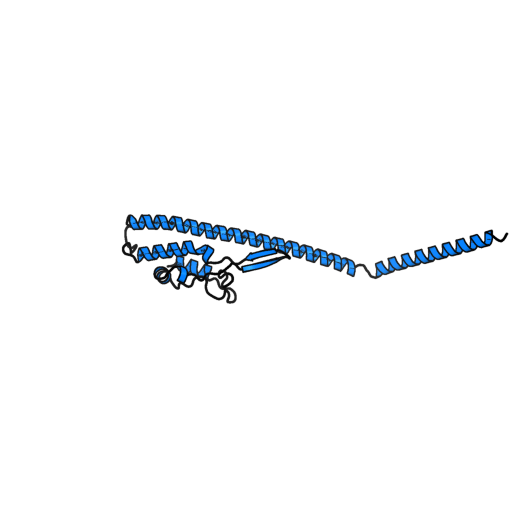.133 1.00 86.50 91 GLY A CA 1
ATOM 664 C C . GLY A 1 91 ? 16.589 -4.361 -26.054 1.00 86.50 91 GLY A C 1
ATOM 665 O O . GLY A 1 91 ? 17.761 -4.373 -25.681 1.00 86.50 91 GLY A O 1
ATOM 666 N N . PRO A 1 92 ? 16.259 -3.920 -27.283 1.00 83.75 92 PRO A N 1
ATOM 667 C CA . PRO A 1 92 ? 17.249 -3.463 -28.263 1.00 83.75 92 PRO A CA 1
ATOM 668 C C . PRO A 1 92 ? 17.990 -2.189 -27.835 1.00 83.75 92 PRO A C 1
ATOM 670 O O . PRO A 1 92 ? 19.057 -1.895 -28.368 1.00 83.75 92 PRO A O 1
ATOM 673 N N . ASP A 1 93 ? 17.414 -1.438 -26.896 1.00 83.81 93 ASP A N 1
ATOM 674 C CA . ASP A 1 93 ? 17.995 -0.235 -26.308 1.00 83.81 93 ASP A CA 1
ATOM 675 C C . ASP A 1 93 ? 18.772 -0.530 -25.010 1.00 83.81 93 ASP A C 1
ATOM 677 O O . ASP A 1 93 ? 19.146 0.414 -24.321 1.00 83.81 93 ASP A O 1
ATOM 681 N N . GLY A 1 94 ? 19.019 -1.797 -24.663 1.00 84.50 94 GLY A N 1
ATOM 682 C CA . GLY A 1 94 ? 19.863 -2.226 -23.543 1.00 84.50 94 GLY A CA 1
ATOM 683 C C . GLY A 1 94 ? 21.111 -3.003 -24.000 1.00 84.50 94 GLY A C 1
ATOM 684 O O . GLY A 1 94 ? 21.322 -3.173 -25.205 1.00 84.50 94 GLY A O 1
ATOM 685 N N . PRO A 1 95 ? 21.960 -3.482 -23.069 1.00 87.88 95 PRO A N 1
ATOM 686 C CA . PRO A 1 95 ? 21.895 -3.288 -21.615 1.00 87.88 95 PRO A CA 1
ATOM 687 C C . PRO A 1 95 ? 22.404 -1.905 -21.167 1.00 87.88 95 PRO A C 1
ATOM 689 O O . PRO A 1 95 ? 23.040 -1.171 -21.927 1.00 87.88 95 PRO A O 1
ATOM 692 N N . PHE A 1 96 ? 22.160 -1.531 -19.908 1.00 85.75 96 PHE A N 1
ATOM 693 C CA . PHE A 1 96 ? 22.716 -0.309 -19.301 1.00 85.75 96 PHE A CA 1
ATOM 694 C C . PHE A 1 96 ? 24.194 -0.460 -18.880 1.00 85.75 96 PHE A C 1
ATOM 696 O O . PHE A 1 96 ? 24.566 -0.155 -17.746 1.00 85.75 96 PHE A O 1
ATOM 703 N N . ASP A 1 97 ? 25.058 -0.937 -19.777 1.00 85.25 97 ASP A N 1
ATOM 704 C CA . ASP A 1 97 ? 26.462 -1.273 -19.484 1.00 85.25 97 ASP A CA 1
ATOM 705 C C . ASP A 1 97 ? 27.475 -0.157 -19.813 1.00 85.25 97 ASP A C 1
ATOM 707 O O . ASP A 1 97 ? 28.674 -0.289 -19.547 1.00 85.25 97 ASP A O 1
ATOM 711 N N . GLY A 1 98 ? 27.000 0.970 -20.350 1.00 83.56 98 GLY A N 1
ATOM 712 C CA . GLY A 1 98 ? 27.837 2.063 -20.833 1.00 83.56 98 GLY A CA 1
ATOM 713 C C . GLY A 1 98 ? 27.221 3.449 -20.657 1.00 83.56 98 GLY A C 1
ATOM 714 O O . GLY A 1 98 ? 26.357 3.693 -19.813 1.00 83.56 98 GLY A O 1
ATOM 715 N N . GLN A 1 99 ? 27.699 4.411 -21.449 1.00 87.94 99 GLN A N 1
ATOM 716 C CA . GLN A 1 99 ? 27.155 5.764 -21.407 1.00 87.94 99 GLN A CA 1
ATOM 717 C C . GLN A 1 99 ? 25.742 5.788 -21.991 1.00 87.94 99 GLN A C 1
ATOM 719 O O . GLN A 1 99 ? 25.539 5.428 -23.147 1.00 87.94 99 GLN A O 1
ATOM 724 N N . LEU A 1 100 ? 24.789 6.272 -21.192 1.00 88.94 100 LEU A N 1
ATOM 725 C CA . LEU A 1 100 ? 23.380 6.298 -21.570 1.00 88.94 100 LEU A CA 1
ATOM 726 C C . LEU A 1 100 ? 23.146 7.049 -22.886 1.00 88.94 100 LEU A C 1
ATOM 728 O O . LEU A 1 100 ? 23.500 8.232 -23.007 1.00 88.94 100 LEU A O 1
ATOM 732 N N . THR A 1 101 ? 22.479 6.382 -23.828 1.00 90.69 101 THR A N 1
ATOM 733 C CA . THR A 1 101 ? 21.994 6.982 -25.073 1.00 90.69 101 THR A CA 1
ATOM 734 C C . THR A 1 101 ? 20.927 8.042 -24.780 1.00 90.69 101 THR A C 1
ATOM 736 O O . THR A 1 101 ? 20.370 8.124 -23.680 1.00 90.69 101 THR A O 1
ATOM 739 N N . ALA A 1 102 ? 20.623 8.888 -25.769 1.00 90.75 102 ALA A N 1
ATOM 740 C CA . ALA A 1 102 ? 19.551 9.874 -25.631 1.00 90.75 102 ALA A CA 1
ATOM 741 C C . ALA A 1 102 ? 18.198 9.199 -25.337 1.00 90.75 102 ALA A C 1
ATOM 743 O O . ALA A 1 102 ? 17.483 9.645 -24.442 1.00 90.75 102 ALA A O 1
ATOM 744 N N . THR A 1 103 ? 17.903 8.086 -26.017 1.00 88.44 103 THR A N 1
ATOM 745 C CA . THR A 1 103 ? 16.691 7.280 -25.816 1.00 88.44 103 THR A CA 1
ATOM 746 C C . THR A 1 103 ? 16.607 6.736 -24.392 1.00 88.44 103 THR A C 1
ATOM 748 O O . THR A 1 103 ? 15.619 6.988 -23.701 1.00 88.44 103 THR A O 1
ATOM 751 N N . GLN A 1 104 ? 17.667 6.075 -23.911 1.00 90.62 104 GLN A N 1
ATOM 752 C CA . GLN A 1 104 ? 17.713 5.528 -22.551 1.00 90.62 104 GLN A CA 1
ATOM 753 C C . GLN A 1 104 ? 17.538 6.633 -21.500 1.00 90.62 104 GLN A C 1
ATOM 755 O O . GLN A 1 104 ? 16.789 6.478 -20.538 1.00 90.62 104 GLN A O 1
ATOM 760 N N . ARG A 1 105 ? 18.180 7.792 -21.696 1.00 91.44 105 ARG A N 1
ATOM 761 C CA . ARG A 1 105 ? 18.066 8.934 -20.781 1.00 91.44 105 ARG A CA 1
ATOM 762 C C . ARG A 1 105 ? 16.643 9.482 -20.714 1.00 91.44 105 ARG A C 1
ATOM 764 O O . ARG A 1 105 ? 16.161 9.756 -19.618 1.00 91.44 105 ARG A O 1
ATOM 771 N N . THR A 1 106 ? 15.985 9.658 -21.857 1.00 92.25 106 THR A N 1
ATOM 772 C CA . THR A 1 106 ? 14.598 10.136 -21.904 1.00 92.25 106 THR A CA 1
ATOM 773 C C . THR A 1 106 ? 13.651 9.145 -21.233 1.00 92.25 106 THR A C 1
ATOM 775 O O . THR A 1 106 ? 12.798 9.568 -20.454 1.00 92.25 106 THR A O 1
ATOM 778 N N . ALA A 1 107 ? 13.835 7.842 -21.459 1.00 90.38 107 ALA A N 1
ATOM 779 C CA . ALA A 1 107 ? 13.047 6.812 -20.790 1.00 90.38 107 ALA A CA 1
ATOM 780 C C . ALA A 1 107 ? 13.238 6.850 -19.264 1.00 90.38 107 ALA A C 1
ATOM 782 O O . ALA A 1 107 ? 12.262 6.975 -18.529 1.00 90.38 107 ALA A O 1
ATOM 783 N N . LEU A 1 108 ? 14.487 6.870 -18.780 1.00 91.38 108 LEU A N 1
ATOM 784 C CA . LEU A 1 108 ? 14.796 6.963 -17.347 1.00 91.38 108 LEU A CA 1
ATOM 785 C C . LEU A 1 108 ? 14.202 8.223 -16.699 1.00 91.38 108 LEU A C 1
ATOM 787 O O . LEU A 1 108 ? 13.685 8.161 -15.587 1.00 91.38 108 LEU A O 1
ATOM 791 N N . GLN A 1 109 ? 14.228 9.365 -17.390 1.00 93.31 109 GLN A N 1
ATOM 792 C CA . GLN A 1 109 ? 13.596 10.595 -16.902 1.00 93.31 109 GLN A CA 1
ATOM 793 C C . GLN A 1 109 ? 12.071 10.465 -16.780 1.00 93.31 109 GLN A C 1
ATOM 795 O O . GLN A 1 109 ? 11.498 10.958 -15.807 1.00 93.31 109 GLN A O 1
ATOM 800 N N . GLY A 1 110 ? 11.416 9.792 -17.730 1.00 93.44 110 GLY A N 1
ATOM 801 C CA . GLY A 1 110 ? 9.983 9.495 -17.655 1.00 93.44 110 GLY A CA 1
ATOM 802 C C . GLY A 1 110 ? 9.639 8.537 -16.511 1.00 93.44 110 GLY A C 1
ATOM 803 O O . GLY A 1 110 ? 8.662 8.747 -15.786 1.00 93.44 110 GLY A O 1
ATOM 804 N N . GLU A 1 111 ? 10.475 7.524 -16.286 1.00 93.50 111 GLU A N 1
ATOM 805 C CA . GLU A 1 111 ? 10.282 6.572 -15.190 1.00 93.50 111 GLU A CA 1
ATOM 806 C C . GLU A 1 111 ? 10.486 7.213 -13.817 1.00 93.50 111 GLU A C 1
ATOM 808 O O . GLU A 1 111 ? 9.693 6.957 -12.916 1.00 93.50 111 GLU A O 1
ATOM 813 N N . LEU A 1 112 ? 11.440 8.137 -13.660 1.00 93.06 112 LEU A N 1
ATOM 814 C CA . LEU A 1 112 ? 11.595 8.907 -12.419 1.00 93.06 112 LEU A CA 1
ATOM 815 C C . LEU A 1 112 ? 10.323 9.687 -12.048 1.00 93.06 112 LEU A C 1
ATOM 817 O O . LEU A 1 112 ? 9.937 9.715 -10.881 1.00 93.06 112 LEU A O 1
ATOM 821 N N . GLN A 1 113 ? 9.639 10.286 -13.027 1.00 93.62 113 GLN A N 1
ATOM 822 C CA . GLN A 1 113 ? 8.367 10.978 -12.779 1.00 93.62 113 GLN A CA 1
ATOM 823 C C . GLN A 1 113 ? 7.250 10.006 -12.382 1.00 93.62 113 GLN A C 1
ATOM 825 O O . GLN A 1 113 ? 6.390 10.336 -11.565 1.00 93.62 113 GLN A O 1
ATOM 830 N N . THR A 1 114 ? 7.246 8.800 -12.946 1.00 93.44 114 THR A N 1
ATOM 831 C CA . THR A 1 114 ? 6.256 7.774 -12.599 1.00 93.44 114 THR A CA 1
ATOM 832 C C . THR A 1 114 ? 6.511 7.189 -11.214 1.00 93.44 114 THR A C 1
ATOM 834 O O . THR A 1 114 ? 5.577 7.090 -10.425 1.00 93.44 114 THR A O 1
ATOM 837 N N . LEU A 1 115 ? 7.768 6.914 -10.867 1.00 93.06 115 LEU A N 1
ATOM 838 C CA . LEU A 1 115 ? 8.159 6.473 -9.528 1.00 93.06 115 LEU A CA 1
ATOM 839 C C . LEU A 1 115 ? 7.866 7.534 -8.464 1.00 93.06 115 LEU A C 1
ATOM 841 O O . LEU A 1 115 ? 7.413 7.182 -7.380 1.00 93.06 115 LEU A O 1
ATOM 845 N N . SER A 1 116 ? 8.053 8.822 -8.774 1.00 94.06 116 SER A N 1
ATOM 846 C CA . SER A 1 116 ? 7.663 9.911 -7.867 1.00 94.06 116 SER A CA 1
ATOM 847 C C . SER A 1 116 ? 6.165 9.876 -7.559 1.00 94.06 116 SER A C 1
ATOM 849 O O . SER A 1 116 ? 5.781 9.951 -6.399 1.00 94.06 116 SER A O 1
ATOM 851 N N . ARG A 1 117 ? 5.313 9.696 -8.578 1.00 92.75 117 ARG A N 1
ATOM 852 C CA . ARG A 1 117 ? 3.857 9.581 -8.384 1.00 92.75 117 ARG A CA 1
ATOM 853 C C . ARG A 1 117 ? 3.474 8.328 -7.598 1.00 92.75 117 ARG A C 1
ATOM 855 O O . ARG A 1 117 ? 2.606 8.395 -6.734 1.00 92.75 117 ARG A O 1
ATOM 862 N N . ALA A 1 118 ? 4.140 7.205 -7.862 1.00 92.50 118 ALA A N 1
ATOM 863 C CA . ALA A 1 118 ? 3.928 5.976 -7.104 1.00 92.50 118 ALA A CA 1
ATOM 864 C C . ALA A 1 118 ? 4.310 6.153 -5.622 1.00 92.50 118 ALA A C 1
ATOM 866 O O . ALA A 1 118 ? 3.594 5.694 -4.734 1.00 92.50 118 ALA A O 1
ATOM 867 N N . PHE A 1 119 ? 5.403 6.869 -5.344 1.00 91.81 119 PHE A N 1
ATOM 868 C CA . PHE A 1 119 ? 5.802 7.221 -3.983 1.00 91.81 119 PHE A CA 1
ATOM 869 C C . PHE A 1 119 ? 4.775 8.132 -3.298 1.00 91.81 119 PHE A C 1
ATOM 871 O O . PHE A 1 119 ? 4.394 7.866 -2.158 1.00 91.81 119 PHE A O 1
ATOM 878 N N . ASP A 1 120 ? 4.276 9.154 -3.997 1.00 94.00 120 ASP A N 1
ATOM 879 C CA . ASP A 1 120 ? 3.223 10.031 -3.475 1.00 94.00 120 ASP A CA 1
ATOM 880 C C . ASP A 1 120 ? 1.949 9.235 -3.140 1.00 94.00 120 ASP A C 1
ATOM 882 O O . ASP A 1 120 ? 1.353 9.446 -2.086 1.00 94.00 120 ASP A O 1
ATOM 886 N N . ASN A 1 121 ? 1.574 8.254 -3.969 1.00 91.19 121 ASN A N 1
ATOM 887 C CA . ASN A 1 121 ? 0.431 7.373 -3.709 1.00 91.19 121 ASN A CA 1
ATOM 888 C C . ASN A 1 121 ? 0.619 6.510 -2.445 1.00 91.19 121 ASN A C 1
ATOM 890 O O . ASN A 1 121 ? -0.297 6.380 -1.625 1.00 91.19 121 ASN A O 1
ATOM 894 N N . ILE A 1 122 ? 1.822 5.960 -2.238 1.00 90.69 122 ILE A N 1
ATOM 895 C CA . ILE A 1 122 ? 2.175 5.236 -1.004 1.00 90.69 122 ILE A CA 1
ATOM 896 C C . ILE A 1 122 ? 2.066 6.167 0.209 1.00 90.69 122 ILE A C 1
ATOM 898 O O . ILE A 1 122 ? 1.492 5.783 1.231 1.00 90.69 122 ILE A O 1
ATOM 902 N N . LEU A 1 123 ? 2.579 7.395 0.100 1.00 92.31 123 LEU A N 1
ATOM 903 C CA . LEU A 1 123 ? 2.531 8.376 1.181 1.00 92.31 123 LEU A CA 1
ATOM 904 C C . LEU A 1 123 ? 1.089 8.773 1.522 1.00 92.31 123 LEU A C 1
ATOM 906 O O . LEU A 1 123 ? 0.726 8.813 2.699 1.00 92.31 123 LEU A O 1
ATOM 910 N N . THR A 1 124 ? 0.247 9.009 0.515 1.00 92.06 124 THR A N 1
ATOM 911 C CA . THR A 1 124 ? -1.186 9.269 0.700 1.00 92.06 124 THR A CA 1
ATOM 912 C C . THR A 1 124 ? -1.870 8.096 1.395 1.00 92.06 124 THR A C 1
ATOM 914 O O . THR A 1 124 ? -2.541 8.299 2.406 1.00 92.06 124 THR A O 1
ATOM 917 N N . SER A 1 125 ? -1.623 6.868 0.936 1.00 89.81 125 SER A N 1
ATOM 918 C CA . SER A 1 125 ? -2.174 5.650 1.546 1.00 89.81 125 SER A CA 1
ATOM 919 C C . SER A 1 125 ? -1.740 5.487 3.010 1.00 89.81 125 SER A C 1
ATOM 921 O O . SER A 1 125 ? -2.529 5.098 3.875 1.00 89.81 125 SER A O 1
ATOM 923 N N . GLN A 1 126 ? -0.489 5.828 3.333 1.00 90.06 126 GLN A N 1
ATOM 924 C CA . GLN A 1 126 ? 0.009 5.829 4.709 1.00 90.06 126 GLN A CA 1
ATOM 925 C C . GLN A 1 126 ? -0.695 6.886 5.573 1.00 90.06 126 GLN A C 1
ATOM 927 O O . GLN A 1 126 ? -1.075 6.599 6.712 1.00 90.06 126 GLN A O 1
ATOM 932 N N . ALA A 1 127 ? -0.894 8.095 5.045 1.00 91.88 127 ALA A N 1
ATOM 933 C CA . ALA A 1 127 ? -1.605 9.168 5.737 1.00 91.88 127 ALA A CA 1
ATOM 934 C C . ALA A 1 127 ? -3.072 8.797 6.014 1.00 91.88 127 ALA A C 1
ATOM 936 O O . ALA A 1 127 ? -3.569 9.016 7.122 1.00 91.88 127 ALA A O 1
ATOM 937 N N . GLU A 1 128 ? -3.754 8.191 5.042 1.00 89.62 128 GLU A N 1
ATOM 938 C CA . GLU A 1 128 ? -5.123 7.700 5.203 1.00 89.62 128 GLU A CA 1
ATOM 939 C C . GLU A 1 128 ? -5.214 6.616 6.279 1.00 89.62 128 GLU A C 1
ATOM 941 O O . GLU A 1 128 ? -6.071 6.705 7.161 1.00 89.62 128 GLU A O 1
ATOM 946 N N . ASN A 1 129 ? -4.281 5.661 6.287 1.00 88.31 129 ASN A N 1
ATOM 947 C CA . ASN A 1 129 ? -4.183 4.666 7.354 1.00 88.31 129 ASN A CA 1
ATOM 948 C C . ASN A 1 129 ? -3.965 5.317 8.730 1.00 88.31 129 ASN A C 1
ATOM 950 O O . ASN A 1 129 ? -4.623 4.939 9.697 1.00 88.31 129 ASN A O 1
ATOM 954 N N . GLY A 1 130 ? -3.114 6.343 8.829 1.00 91.19 130 GLY A N 1
ATOM 955 C CA . GLY A 1 130 ? -2.930 7.111 10.066 1.00 91.19 130 GLY A CA 1
ATOM 956 C C . GLY A 1 130 ? -4.218 7.791 10.549 1.00 91.19 130 GLY A C 1
ATOM 957 O O . GLY A 1 130 ? -4.545 7.751 11.738 1.00 91.19 130 GLY A O 1
ATOM 958 N N . ARG A 1 131 ? -5.002 8.360 9.626 1.00 91.19 131 ARG A N 1
ATOM 959 C CA . ARG A 1 131 ? -6.320 8.938 9.930 1.00 91.19 131 ARG A CA 1
ATOM 960 C C . ARG A 1 131 ? -7.301 7.872 10.430 1.00 91.19 131 ARG A C 1
ATOM 962 O O . ARG A 1 131 ? -8.016 8.114 11.400 1.00 91.19 131 ARG A O 1
ATOM 969 N N . LEU A 1 132 ? -7.327 6.699 9.796 1.00 89.62 132 LEU A N 1
ATOM 970 C CA . LEU A 1 132 ? -8.183 5.579 10.198 1.00 89.62 132 LEU A CA 1
ATOM 971 C C . LEU A 1 132 ? -7.812 5.038 11.581 1.00 89.62 132 LEU A C 1
ATOM 973 O O . LEU A 1 132 ? -8.707 4.804 12.390 1.00 89.62 132 LEU A O 1
ATOM 977 N N . LEU A 1 133 ? -6.518 4.916 11.894 1.00 89.50 133 LEU A N 1
ATOM 978 C CA . LEU A 1 133 ? -6.056 4.557 13.239 1.00 89.50 133 LEU A CA 1
ATOM 979 C C . LEU A 1 133 ? -6.583 5.546 14.282 1.00 89.50 133 LEU A C 1
ATOM 981 O O . LEU A 1 133 ? -7.115 5.138 15.313 1.00 89.50 133 LEU A O 1
ATOM 985 N N . LYS A 1 134 ? -6.543 6.849 13.982 1.00 91.81 134 LYS A N 1
ATOM 986 C CA . LYS A 1 134 ? -7.085 7.859 14.894 1.00 91.81 134 LYS A CA 1
ATOM 987 C C . LYS A 1 134 ? -8.600 7.734 15.086 1.00 91.81 134 LYS A C 1
ATOM 989 O O . LYS A 1 134 ? -9.098 7.950 16.193 1.00 91.81 134 LYS A O 1
ATOM 994 N N . ASP A 1 135 ? -9.335 7.386 14.033 1.00 89.25 135 ASP A N 1
ATOM 995 C CA . ASP A 1 135 ? -10.775 7.125 14.119 1.00 89.25 135 ASP A CA 1
ATOM 996 C C . ASP A 1 135 ? -11.083 5.914 15.015 1.00 89.25 135 ASP A C 1
ATOM 998 O O . ASP A 1 135 ? -12.019 5.984 15.819 1.00 89.25 135 ASP A O 1
ATOM 1002 N N . VAL A 1 136 ? -10.285 4.843 14.919 1.00 91.25 136 VAL A N 1
ATOM 1003 C CA . VAL A 1 136 ? -10.381 3.656 15.790 1.00 91.25 136 VAL A CA 1
ATOM 1004 C C . VAL A 1 136 ? -10.109 4.027 17.245 1.00 91.25 136 VAL A C 1
ATOM 1006 O O . VAL A 1 136 ? -10.920 3.702 18.111 1.00 91.25 136 VAL A O 1
ATOM 1009 N N . ASP A 1 137 ? -9.027 4.757 17.522 1.00 92.88 137 ASP A N 1
ATOM 1010 C CA . ASP A 1 137 ? -8.680 5.188 18.883 1.00 92.88 137 ASP A CA 1
ATOM 1011 C C . ASP A 1 137 ? -9.799 6.022 19.513 1.00 92.88 137 ASP A C 1
ATOM 1013 O O . ASP A 1 137 ? -10.169 5.844 20.674 1.00 92.88 137 ASP A O 1
ATOM 1017 N N . ASN A 1 138 ? -10.382 6.935 18.734 1.00 92.69 138 ASN A N 1
ATOM 1018 C CA . ASN A 1 138 ? -11.486 7.761 19.200 1.00 92.69 138 ASN A CA 1
ATOM 1019 C C . ASN A 1 138 ? -12.743 6.923 19.492 1.00 92.69 138 ASN A C 1
ATOM 1021 O O . ASN A 1 138 ? -13.424 7.193 20.482 1.00 92.69 138 ASN A O 1
ATOM 1025 N N . ALA A 1 139 ? -13.054 5.922 18.661 1.00 91.38 139 ALA A N 1
ATOM 1026 C CA . ALA A 1 139 ? -14.158 4.992 18.912 1.00 91.38 139 ALA A CA 1
ATOM 1027 C C . ALA A 1 139 ? -13.914 4.161 20.181 1.00 91.38 139 ALA A C 1
ATOM 1029 O O . ALA A 1 139 ? -14.790 4.086 21.040 1.00 91.38 139 ALA A O 1
ATOM 1030 N N . SER A 1 140 ? -12.700 3.637 20.358 1.00 92.75 140 SER A N 1
ATOM 1031 C CA . SER A 1 140 ? -12.292 2.901 21.560 1.00 92.75 140 SER A CA 1
ATOM 1032 C C . SER A 1 140 ? -12.460 3.736 22.837 1.00 92.75 140 SER A C 1
ATOM 1034 O O . SER A 1 140 ? -13.070 3.285 23.811 1.00 92.75 140 SER A O 1
ATOM 1036 N N . ASN A 1 141 ? -12.025 5.001 22.813 1.00 94.62 141 ASN A N 1
ATOM 1037 C CA . ASN A 1 141 ? -12.192 5.925 23.937 1.00 94.62 141 ASN A CA 1
ATOM 1038 C C . ASN A 1 141 ? -13.672 6.189 24.260 1.00 94.62 141 ASN A C 1
ATOM 1040 O O . ASN A 1 141 ? -14.054 6.195 25.430 1.00 94.62 141 ASN A O 1
ATOM 1044 N N . ARG A 1 142 ? -14.522 6.375 23.237 1.00 93.25 142 ARG A N 1
ATOM 1045 C CA . ARG A 1 142 ? -15.974 6.551 23.427 1.00 93.25 142 ARG A CA 1
ATOM 1046 C C . ARG A 1 142 ? -16.620 5.312 24.040 1.00 93.25 142 ARG A C 1
ATOM 1048 O O . ARG A 1 142 ? -17.380 5.449 24.994 1.00 93.25 142 ARG A O 1
ATOM 1055 N N . LEU A 1 143 ? -16.316 4.127 23.512 1.00 92.56 143 LEU A N 1
ATOM 1056 C CA . LEU A 1 143 ? -16.859 2.863 24.013 1.00 92.56 143 LEU A CA 1
ATOM 1057 C C . LEU A 1 143 ? -16.414 2.596 25.455 1.00 92.56 143 LEU A C 1
ATOM 1059 O O . LEU A 1 143 ? -17.224 2.171 26.272 1.00 92.56 143 LEU A O 1
ATOM 1063 N N . THR A 1 144 ? -15.168 2.930 25.798 1.00 94.12 144 THR A N 1
ATOM 1064 C CA . THR A 1 144 ? -14.656 2.837 27.175 1.00 94.12 144 THR A CA 1
ATOM 1065 C C . THR A 1 144 ? -15.389 3.795 28.117 1.00 94.12 144 THR A C 1
ATOM 1067 O O . THR A 1 144 ? -15.793 3.402 29.207 1.00 94.12 144 THR A O 1
ATOM 1070 N N . ALA A 1 145 ? -15.622 5.044 27.700 1.00 93.56 145 ALA A N 1
ATOM 1071 C CA . ALA A 1 145 ? -16.386 6.000 28.501 1.00 93.56 145 ALA A CA 1
ATOM 1072 C C . ALA A 1 145 ? -17.842 5.547 28.712 1.00 93.56 145 ALA A C 1
ATOM 1074 O O . ALA A 1 145 ? -18.367 5.672 29.816 1.00 93.56 145 ALA A O 1
ATOM 1075 N N . GLN A 1 146 ? -18.479 4.984 27.680 1.00 91.19 146 GLN A N 1
ATOM 1076 C CA . GLN A 1 146 ? -19.820 4.403 27.793 1.00 91.19 146 GLN A CA 1
ATOM 1077 C C . GLN A 1 146 ? -19.841 3.203 28.740 1.00 91.19 146 GLN A C 1
ATOM 1079 O O . GLN A 1 146 ? -20.730 3.118 29.583 1.00 91.19 146 GLN A O 1
ATOM 1084 N N . TYR A 1 147 ? -18.854 2.308 28.635 1.00 92.19 147 TYR A N 1
ATOM 1085 C CA . TYR A 1 147 ? -18.702 1.181 29.549 1.00 92.19 147 TYR A CA 1
ATOM 1086 C C . TYR A 1 147 ? -18.588 1.660 31.000 1.00 92.19 147 TYR A C 1
ATOM 1088 O O . TYR A 1 147 ? -19.344 1.197 31.845 1.00 92.19 147 TYR A O 1
ATOM 1096 N N . ASN A 1 148 ? -17.727 2.644 31.276 1.00 92.19 148 ASN A N 1
ATOM 1097 C CA . ASN A 1 148 ? -17.555 3.190 32.624 1.00 92.19 148 ASN A CA 1
ATOM 1098 C C . ASN A 1 148 ? -18.831 3.862 33.151 1.00 92.19 148 ASN A C 1
ATOM 1100 O O . ASN A 1 148 ? -19.166 3.692 34.315 1.00 92.19 148 ASN A O 1
ATOM 1104 N N . ALA A 1 149 ? -19.566 4.596 32.310 1.00 91.12 149 ALA A N 1
ATOM 1105 C CA . ALA A 1 149 ? -20.832 5.210 32.714 1.00 91.12 149 ALA A CA 1
ATOM 1106 C C . ALA A 1 149 ? -21.911 4.161 33.032 1.00 91.12 149 ALA A C 1
ATOM 1108 O O . ALA A 1 149 ? -22.697 4.339 33.962 1.00 91.12 149 ALA A O 1
ATOM 1109 N N . LEU A 1 150 ? -21.954 3.060 32.272 1.00 90.38 150 LEU A N 1
ATOM 1110 C CA . LEU A 1 150 ? -22.840 1.930 32.557 1.00 90.38 150 LEU A CA 1
ATOM 1111 C C . LEU A 1 150 ? -22.418 1.194 33.834 1.00 90.38 150 LEU A C 1
ATOM 1113 O O . LEU A 1 150 ? -23.284 0.861 34.638 1.00 90.38 150 LEU A O 1
ATOM 1117 N N . ASP A 1 151 ? -21.119 0.979 34.040 1.00 88.75 151 ASP A N 1
ATOM 1118 C CA . ASP A 1 151 ? -20.566 0.377 35.256 1.00 88.75 151 ASP A CA 1
ATOM 1119 C C . ASP A 1 151 ? -20.864 1.237 36.492 1.00 88.75 151 ASP A C 1
ATOM 1121 O O . ASP A 1 151 ? -21.336 0.720 37.498 1.00 88.75 151 ASP A O 1
ATOM 1125 N N . GLU A 1 152 ? -20.718 2.562 36.398 1.00 87.38 152 GLU A N 1
ATOM 1126 C CA . GLU A 1 152 ? -21.076 3.500 37.466 1.00 87.38 152 GLU A CA 1
ATOM 1127 C C . GLU A 1 152 ? -22.587 3.536 37.720 1.00 87.38 152 GLU A C 1
ATOM 1129 O O . GLU A 1 152 ? -23.011 3.546 38.872 1.00 87.38 152 GLU A O 1
ATOM 1134 N N . ALA A 1 153 ? -23.427 3.514 36.681 1.00 83.12 153 ALA A N 1
ATOM 1135 C CA . ALA A 1 153 ? -24.879 3.482 36.849 1.00 83.12 153 ALA A CA 1
ATOM 1136 C C . ALA A 1 153 ? -25.354 2.170 37.494 1.00 83.12 153 ALA A C 1
ATOM 1138 O O . ALA A 1 153 ? -26.182 2.190 38.405 1.00 83.12 153 ALA A O 1
ATOM 1139 N N . ILE A 1 154 ? -24.819 1.027 37.056 1.00 81.44 154 ILE A N 1
ATOM 1140 C CA . ILE A 1 154 ? -25.123 -0.287 37.636 1.00 81.44 154 ILE A CA 1
ATOM 1141 C C . ILE A 1 154 ? -24.565 -0.369 39.054 1.00 81.44 154 ILE A C 1
ATOM 1143 O O . ILE A 1 154 ? -25.294 -0.739 39.968 1.00 81.44 154 ILE A O 1
ATOM 1147 N N . GLY A 1 155 ? -23.310 0.020 39.258 1.00 78.12 155 GLY A N 1
ATOM 1148 C CA . GLY A 1 155 ? -22.669 0.097 40.563 1.00 78.12 155 GLY A CA 1
ATOM 1149 C C . GLY A 1 155 ? -23.424 1.027 41.504 1.00 78.12 155 GLY A C 1
ATOM 1150 O O . GLY A 1 155 ? -23.633 0.673 42.652 1.00 78.12 155 GLY A O 1
ATOM 1151 N N . GLY A 1 156 ? -23.926 2.161 41.022 1.00 68.56 156 GLY A N 1
ATOM 1152 C CA . GLY A 1 156 ? -24.782 3.077 41.768 1.00 68.56 156 GLY A CA 1
ATOM 1153 C C . GLY A 1 156 ? -26.119 2.451 42.159 1.00 68.56 156 GLY A C 1
ATOM 1154 O O . GLY A 1 156 ? -26.554 2.653 43.282 1.00 68.56 156 GLY A O 1
ATOM 1155 N N . ILE A 1 157 ? -26.746 1.648 41.290 1.00 62.06 157 ILE A N 1
ATOM 1156 C CA . ILE A 1 157 ? -27.997 0.924 41.588 1.00 62.06 157 ILE A CA 1
ATOM 1157 C C . ILE A 1 157 ? -27.762 -0.237 42.566 1.00 62.06 157 ILE A C 1
ATOM 1159 O O . ILE A 1 157 ? -28.552 -0.427 43.487 1.00 62.06 157 ILE A O 1
ATOM 1163 N N . VAL A 1 158 ? -26.691 -1.012 42.377 1.00 61.03 158 VAL A N 1
ATOM 1164 C CA . VAL A 1 158 ? -26.343 -2.175 43.212 1.00 61.03 158 VAL A CA 1
ATOM 1165 C C . VAL A 1 158 ? -25.785 -1.740 44.572 1.00 61.03 158 VAL A C 1
ATOM 1167 O O . VAL A 1 158 ? -26.064 -2.391 45.576 1.00 61.03 158 VAL A O 1
ATOM 1170 N N . ASN A 1 159 ? -25.048 -0.626 44.621 1.00 57.38 159 ASN A N 1
ATOM 1171 C CA . ASN A 1 159 ? -24.521 -0.014 45.843 1.00 57.38 159 ASN A CA 1
ATOM 1172 C C . ASN A 1 159 ? -25.470 1.026 46.461 1.00 57.38 159 ASN A C 1
ATOM 1174 O O . ASN A 1 159 ? -25.080 1.647 47.452 1.00 57.38 159 ASN A O 1
ATOM 1178 N N . VAL A 1 160 ? -26.698 1.231 45.946 1.00 55.75 160 VAL A N 1
ATOM 1179 C CA . VAL A 1 160 ? -27.757 1.804 46.793 1.00 55.75 160 VAL A CA 1
ATOM 1180 C C . VAL A 1 160 ? -27.988 0.772 47.884 1.00 55.75 160 VAL A C 1
ATOM 1182 O O . VAL A 1 160 ? -28.683 -0.226 47.697 1.00 55.75 160 VAL A O 1
ATOM 1185 N N . ASP A 1 161 ? -27.320 1.006 49.004 1.00 60.81 161 ASP A N 1
ATOM 1186 C CA . ASP A 1 161 ? -27.297 0.142 50.163 1.00 60.81 161 ASP A CA 1
ATOM 1187 C C . ASP A 1 161 ? -28.739 -0.265 50.502 1.00 60.81 161 ASP A C 1
ATOM 1189 O O . ASP A 1 161 ? -29.611 0.590 50.703 1.00 60.81 161 ASP A O 1
ATOM 1193 N N . LEU A 1 162 ? -29.022 -1.571 50.560 1.00 59.41 162 LEU A N 1
ATOM 1194 C CA . LEU A 1 162 ? -30.306 -2.082 51.057 1.00 59.41 162 LEU A CA 1
ATOM 1195 C C . LEU A 1 162 ? -30.645 -1.444 52.417 1.00 59.41 162 LEU A C 1
ATOM 1197 O O . LEU A 1 162 ? -31.823 -1.271 52.730 1.00 59.41 162 LEU A O 1
ATOM 1201 N N . ALA A 1 163 ? -29.631 -1.030 53.189 1.00 60.69 163 ALA A N 1
ATOM 1202 C CA . ALA A 1 163 ? -29.796 -0.238 54.399 1.00 60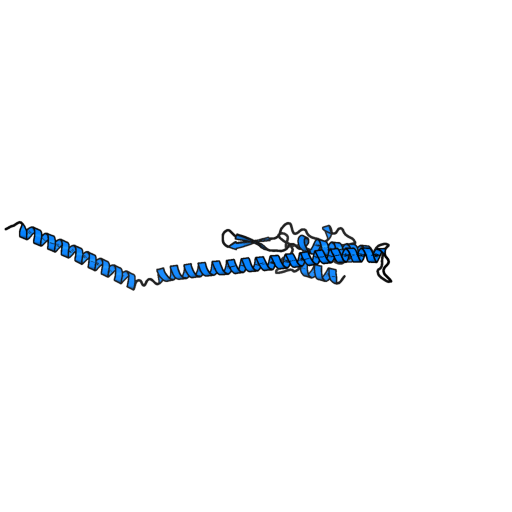.69 163 ALA A CA 1
ATOM 1203 C C . ALA A 1 163 ? -30.426 1.148 54.148 1.00 60.69 163 ALA A C 1
ATOM 1205 O O . ALA A 1 163 ? -31.329 1.535 54.888 1.00 60.69 163 ALA A O 1
ATOM 1206 N N . GLU A 1 164 ? -30.040 1.889 53.106 1.00 65.50 164 GLU A N 1
ATOM 1207 C CA . GLU A 1 164 ? -30.650 3.187 52.781 1.00 65.50 164 GLU A CA 1
ATOM 1208 C C . GLU A 1 164 ? -32.090 3.023 52.274 1.00 65.50 164 GLU A C 1
ATOM 1210 O O . GLU A 1 164 ? -32.986 3.767 52.686 1.00 65.50 164 GLU A O 1
ATOM 1215 N N . VAL A 1 165 ? -32.355 2.004 51.450 1.00 63.50 165 VAL A N 1
ATOM 1216 C CA . VAL A 1 165 ? -33.724 1.677 51.009 1.00 63.50 165 VAL A CA 1
ATOM 1217 C C . VAL A 1 165 ? -34.595 1.269 52.200 1.00 63.50 165 VAL A C 1
ATOM 1219 O O . VAL A 1 165 ? -35.737 1.719 52.306 1.00 63.50 165 VAL A O 1
ATOM 1222 N N . ALA A 1 166 ? -34.059 0.487 53.141 1.00 64.00 166 ALA A N 1
ATOM 1223 C CA . ALA A 1 166 ? -34.753 0.126 54.374 1.00 64.00 166 ALA A CA 1
ATOM 1224 C C . ALA A 1 166 ? -35.021 1.347 55.267 1.00 64.00 166 ALA A C 1
ATOM 1226 O O . ALA A 1 166 ? -36.103 1.452 55.846 1.00 64.00 166 ALA A O 1
ATOM 1227 N N . VAL A 1 167 ? -34.088 2.298 55.366 1.00 76.31 167 VAL A N 1
ATOM 1228 C CA . VAL A 1 167 ? -34.289 3.545 56.122 1.00 76.31 167 VAL A CA 1
ATOM 1229 C C . VAL A 1 167 ? -35.375 4.406 55.475 1.00 76.31 167 VAL A C 1
ATOM 1231 O O . VAL A 1 167 ? -36.294 4.841 56.171 1.00 76.31 167 VAL A O 1
ATOM 1234 N N . ARG A 1 168 ? -35.343 4.592 54.149 1.00 72.31 168 ARG A N 1
ATOM 1235 C CA . ARG A 1 168 ? -36.384 5.335 53.418 1.00 72.31 168 ARG A CA 1
ATOM 1236 C C . ARG A 1 168 ? -37.753 4.652 53.521 1.00 72.31 168 ARG A C 1
ATOM 1238 O O . ARG A 1 168 ? -38.759 5.335 53.700 1.00 72.31 168 ARG A O 1
ATOM 1245 N N . LEU A 1 169 ? -37.804 3.317 53.487 1.00 74.62 169 LEU A N 1
ATOM 1246 C CA . LEU A 1 169 ? -39.038 2.549 53.677 1.00 74.62 169 LEU A CA 1
ATOM 1247 C C . LEU A 1 169 ? -39.586 2.682 55.105 1.00 74.62 169 LEU A C 1
ATOM 1249 O O . LEU A 1 169 ? -40.781 2.912 55.271 1.00 74.62 169 LEU A O 1
ATOM 1253 N N . ASN A 1 170 ? -38.739 2.590 56.134 1.00 75.62 170 ASN A N 1
ATOM 1254 C CA . ASN A 1 170 ? -39.154 2.793 57.526 1.00 75.62 170 ASN A CA 1
ATOM 1255 C C . ASN A 1 170 ? -39.661 4.222 57.763 1.00 75.62 170 ASN A C 1
ATOM 1257 O O . ASN A 1 170 ? -40.682 4.412 58.422 1.00 75.62 170 ASN A O 1
ATOM 1261 N N . GLN A 1 171 ? -39.005 5.230 57.183 1.00 79.12 171 GLN A N 1
ATOM 1262 C CA . GLN A 1 171 ? -39.468 6.619 57.242 1.00 79.12 171 GLN A CA 1
ATOM 1263 C C . GLN A 1 171 ? -40.820 6.801 56.540 1.00 79.12 171 GLN A C 1
ATOM 1265 O O . GLN A 1 171 ? -41.711 7.452 57.087 1.00 79.12 171 GLN A O 1
ATOM 1270 N N . ALA A 1 172 ? -41.014 6.181 55.373 1.00 74.38 172 ALA A N 1
ATOM 1271 C CA . ALA A 1 172 ? -42.294 6.196 54.669 1.00 74.38 172 ALA A CA 1
ATOM 1272 C C . ALA A 1 172 ? -43.404 5.473 55.459 1.00 74.38 172 ALA A C 1
ATOM 1274 O O . ALA A 1 172 ? -44.524 5.979 55.548 1.00 74.38 172 ALA A O 1
ATOM 1275 N N . GLN A 1 173 ? -43.101 4.333 56.093 1.00 75.00 173 GLN A N 1
ATOM 1276 C CA . GLN A 1 173 ? -44.039 3.621 56.969 1.00 75.00 173 GLN A CA 1
ATOM 1277 C C . GLN A 1 173 ? -44.407 4.448 58.206 1.00 75.00 173 GLN A C 1
ATOM 1279 O O . GLN A 1 173 ? -45.587 4.535 58.545 1.00 75.00 173 GLN A O 1
ATOM 1284 N N . PHE A 1 174 ? -43.437 5.107 58.844 1.00 78.06 174 PHE A N 1
ATOM 1285 C CA . PHE A 1 174 ? -43.685 5.987 59.986 1.00 78.06 174 PHE A CA 1
ATOM 1286 C C . PHE A 1 174 ? -44.562 7.185 59.599 1.00 78.06 174 PHE A C 1
ATOM 1288 O O . PHE A 1 174 ? -45.531 7.499 60.290 1.00 78.06 174 PHE A O 1
ATOM 1295 N N . ALA A 1 175 ? -44.280 7.821 58.459 1.00 72.81 175 ALA A N 1
ATOM 1296 C CA . ALA A 1 175 ? -45.093 8.916 57.938 1.00 72.81 175 ALA A CA 1
ATOM 1297 C C . ALA A 1 175 ? -46.534 8.470 57.628 1.00 72.81 175 ALA A C 1
ATOM 1299 O O . ALA A 1 175 ? -47.488 9.189 57.941 1.00 72.81 175 ALA A O 1
ATOM 1300 N N . TYR A 1 176 ? -46.713 7.267 57.073 1.00 75.75 176 TYR A N 1
ATOM 1301 C CA . TYR A 1 176 ? -48.033 6.692 56.811 1.00 75.75 176 TYR A CA 1
ATOM 1302 C C . TYR A 1 176 ? -48.800 6.370 58.103 1.00 75.75 176 TYR A C 1
ATOM 1304 O O . TYR A 1 176 ? -49.953 6.776 58.253 1.00 75.75 176 TYR A O 1
ATOM 1312 N N . GLN A 1 177 ? -48.159 5.706 59.069 1.00 72.06 177 GLN A N 1
ATOM 1313 C CA . GLN A 1 177 ? -48.754 5.407 60.378 1.00 72.06 177 GLN A CA 1
ATOM 1314 C C . GLN A 1 177 ? -49.123 6.689 61.139 1.00 72.06 177 GLN A C 1
ATOM 1316 O O . GLN A 1 177 ? -50.208 6.774 61.716 1.00 72.06 177 GLN A O 1
ATOM 1321 N N . SER A 1 178 ? -48.265 7.711 61.088 1.00 69.94 178 SER A N 1
ATOM 1322 C CA . SER A 1 178 ? -48.525 9.030 61.672 1.00 69.94 178 SER A CA 1
ATOM 1323 C C . SER A 1 178 ? -49.729 9.711 61.011 1.00 69.94 178 SER A C 1
ATOM 1325 O O . SER A 1 178 ? -50.646 10.155 61.701 1.00 69.94 178 SER A O 1
ATOM 1327 N N . SER A 1 179 ? -49.809 9.688 59.677 1.00 70.88 179 SER A N 1
ATOM 1328 C CA . SER A 1 179 ? -50.947 10.241 58.927 1.00 70.88 179 SER A CA 1
ATOM 1329 C C . SER A 1 179 ? -52.262 9.519 59.254 1.00 70.88 179 SER A C 1
ATOM 1331 O O . SER A 1 179 ? -53.295 10.162 59.446 1.00 70.88 179 SER A O 1
ATOM 1333 N N . ALA A 1 180 ? -52.230 8.190 59.391 1.00 70.44 180 ALA A N 1
ATOM 1334 C CA . ALA A 1 180 ? -53.386 7.388 59.790 1.00 70.44 180 ALA A CA 1
ATOM 1335 C C . ALA A 1 180 ? -53.825 7.662 61.245 1.00 70.44 180 ALA A C 1
ATOM 1337 O O . ALA A 1 180 ? -55.022 7.736 61.530 1.00 70.44 180 ALA A O 1
ATOM 1338 N N . SER A 1 181 ? -52.876 7.867 62.164 1.00 67.56 181 SER A N 1
ATOM 1339 C CA . SER A 1 181 ? -53.147 8.221 63.565 1.00 67.56 181 SER A CA 1
ATOM 1340 C C . SER A 1 181 ? -53.761 9.620 63.708 1.00 67.56 181 SER A C 1
ATOM 1342 O O . SER A 1 181 ? -54.759 9.800 64.414 1.00 67.56 181 SER A O 1
ATOM 1344 N N . VAL A 1 182 ? -53.237 10.606 62.971 1.00 68.50 182 VAL A N 1
ATOM 1345 C CA . VAL A 1 182 ? -53.797 11.967 62.915 1.00 68.50 182 VAL A CA 1
ATOM 1346 C C . VAL A 1 182 ? -55.214 11.943 62.342 1.00 68.50 182 VAL A C 1
ATOM 1348 O O . VAL A 1 182 ? -56.116 12.567 62.898 1.00 68.50 182 VAL A O 1
ATOM 1351 N N . PHE A 1 183 ? -55.452 11.163 61.287 1.00 66.25 183 PHE A N 1
ATOM 1352 C CA . PHE A 1 183 ? -56.783 11.004 60.703 1.00 66.25 183 PHE A CA 1
ATOM 1353 C C . PHE A 1 183 ? -57.791 10.361 61.674 1.00 66.25 183 PHE A C 1
ATOM 1355 O O . PHE A 1 183 ? -58.934 10.811 61.769 1.00 66.25 183 PHE A O 1
ATOM 1362 N N . ASN A 1 184 ? -57.370 9.360 62.454 1.00 63.94 184 ASN A N 1
ATOM 1363 C CA . ASN A 1 184 ? -58.208 8.752 63.493 1.00 63.94 184 ASN A CA 1
ATOM 1364 C C . ASN A 1 184 ? -58.470 9.704 64.673 1.00 63.94 184 ASN A C 1
ATOM 1366 O O . ASN A 1 184 ? -59.591 9.752 65.179 1.00 63.94 184 ASN A O 1
ATOM 1370 N N . THR A 1 185 ? -57.485 10.518 65.062 1.00 64.56 185 THR A N 1
ATOM 1371 C CA . THR A 1 185 ? -57.647 11.557 66.095 1.00 64.56 185 THR A CA 1
ATOM 1372 C C . THR A 1 185 ? -58.628 12.645 65.645 1.00 64.56 185 THR A C 1
ATOM 1374 O O . THR A 1 185 ? -59.524 13.021 66.401 1.00 64.56 185 THR A O 1
ATOM 1377 N N . LEU A 1 186 ? -58.540 13.090 64.385 1.00 61.91 186 LEU A N 1
ATOM 1378 C CA . LEU A 1 186 ? -59.482 14.047 63.792 1.00 61.91 186 LEU A CA 1
ATOM 1379 C C . LEU A 1 186 ? -60.910 13.482 63.708 1.00 61.91 186 LEU A C 1
ATOM 1381 O O . LEU A 1 186 ? -61.865 14.190 64.028 1.00 61.91 186 LEU A O 1
ATOM 1385 N N . ARG A 1 187 ? -61.077 12.200 63.350 1.00 60.28 187 ARG A N 1
ATOM 1386 C CA . ARG A 1 187 ? -62.388 11.521 63.378 1.00 60.28 187 ARG A CA 1
ATOM 1387 C C . ARG A 1 187 ? -62.962 11.409 64.796 1.00 60.28 187 ARG A C 1
ATOM 1389 O O . ARG A 1 187 ? -64.149 11.663 64.984 1.00 60.28 187 ARG A O 1
ATOM 1396 N N . GLY A 1 188 ? -62.138 11.075 65.791 1.00 60.62 188 GLY A N 1
ATOM 1397 C CA . GLY A 1 188 ? -62.555 10.983 67.197 1.00 60.62 188 GLY A CA 1
ATOM 1398 C C . GLY A 1 188 ? -62.962 12.333 67.798 1.00 60.62 188 GLY A C 1
ATOM 1399 O O . GLY A 1 188 ? -63.977 12.421 68.487 1.00 60.62 188 GLY A O 1
ATOM 1400 N N . MET A 1 189 ? -62.231 13.405 67.473 1.00 58.97 189 MET A N 1
ATOM 1401 C CA . MET A 1 189 ? -62.595 14.772 67.864 1.00 58.97 189 MET A CA 1
ATOM 1402 C C . MET A 1 189 ? -63.850 15.276 67.141 1.00 58.97 189 MET A C 1
ATOM 1404 O O . MET A 1 189 ? -64.675 15.947 67.754 1.00 58.97 189 MET A O 1
ATOM 1408 N N . SER A 1 190 ? -64.032 14.932 65.862 1.00 55.84 190 SER A N 1
ATOM 1409 C CA . SER A 1 190 ? -65.227 15.307 65.094 1.00 55.84 190 SER A CA 1
ATOM 1410 C C . SER A 1 190 ? -66.502 14.640 65.619 1.00 55.84 190 SER A C 1
ATOM 1412 O O . SER A 1 190 ? -67.557 15.267 65.578 1.00 55.84 190 SER A O 1
ATOM 1414 N N . LEU A 1 191 ? -66.425 13.402 66.120 1.00 53.16 191 LEU A N 1
ATOM 1415 C CA . LEU A 1 191 ? -67.578 12.695 66.693 1.00 53.16 191 LEU A CA 1
ATOM 1416 C C . LEU A 1 191 ? -67.927 13.186 68.108 1.00 53.16 191 LEU A C 1
ATOM 1418 O O . LEU A 1 191 ? -69.105 13.311 68.433 1.00 53.16 191 LEU A O 1
ATOM 1422 N N . LEU A 1 192 ? -66.930 13.533 68.930 1.00 54.53 192 LEU A N 1
ATOM 1423 C CA . LEU A 1 192 ? -67.157 14.098 70.270 1.00 54.53 192 LEU A CA 1
ATOM 1424 C C . LEU A 1 192 ? -67.672 15.547 70.259 1.00 54.53 192 LEU A C 1
ATOM 1426 O O . LEU A 1 192 ? -68.222 15.990 71.263 1.00 54.53 192 LEU A O 1
ATOM 1430 N N . ASN A 1 193 ? -67.545 16.266 69.139 1.00 50.94 193 ASN A N 1
ATOM 1431 C CA . ASN A 1 193 ? -68.113 17.609 68.967 1.00 50.94 193 ASN A CA 1
ATOM 1432 C C . ASN A 1 193 ? -69.533 17.606 68.360 1.00 50.94 193 ASN A C 1
ATOM 1434 O O . ASN A 1 193 ? -70.135 18.665 68.235 1.00 50.94 193 ASN A O 1
ATOM 1438 N N . ILE A 1 194 ? -70.067 16.437 67.977 1.00 50.78 194 ILE A N 1
ATOM 1439 C CA . ILE A 1 194 ? -71.424 16.284 67.413 1.00 50.78 194 ILE A CA 1
ATOM 1440 C C . ILE A 1 194 ? -72.438 15.744 68.448 1.00 50.78 194 ILE A C 1
ATOM 1442 O O . ILE A 1 194 ? -73.639 15.771 68.198 1.00 50.78 194 ILE A O 1
ATOM 1446 N N . LEU A 1 195 ? -71.991 15.297 69.629 1.00 47.75 195 LEU A N 1
ATOM 1447 C CA . LEU A 1 195 ? -72.849 14.727 70.686 1.00 47.75 195 LEU A CA 1
ATOM 1448 C C . LEU A 1 195 ? -72.888 15.557 71.988 1.00 47.75 195 LEU A C 1
ATOM 1450 O O . LEU A 1 195 ? -73.000 14.994 73.079 1.00 47.75 195 LEU A O 1
ATOM 1454 N N . LYS A 1 196 ? -72.822 16.888 71.893 1.00 43.06 196 LYS A N 1
ATOM 1455 C CA . LYS A 1 196 ? -73.244 17.790 72.977 1.00 43.06 196 LYS A CA 1
ATOM 1456 C C . LYS A 1 196 ? -74.341 18.727 72.508 1.00 43.06 196 LYS A C 1
ATOM 1458 O O . LYS A 1 196 ? -74.188 19.276 71.398 1.00 43.06 196 LYS A O 1
#

Secondary structure (DSSP, 8-state):
-HHHHHHHHHHT-EETTEETTBTT-TTS-SB---SHHHHHHS-GGGGB----S-EEEEEETTEEEEE--BHHHHHHHHHHHHHHHHHHHHSTT---SSSPPHHHHHHHHHHHHHHHHHHHHHHHH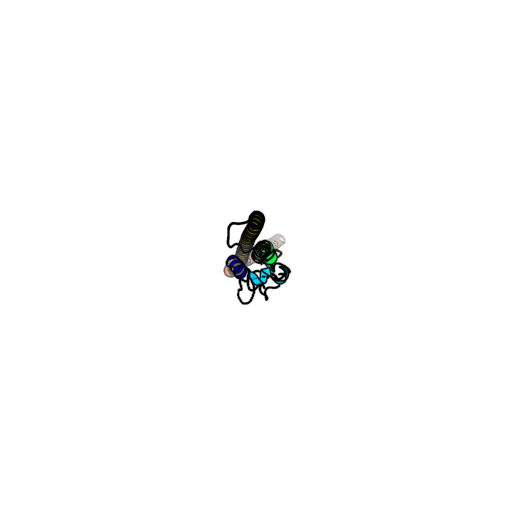HHHHHHHHHHHHHHHHHHHHHHHHHHHHHHHHHTS-HHHHHHHHHHHHHHHHHHHHHHHHHHHHHHHTT--

Sequence (196 aa):
DEAFAVIKDAMNTNIGGRYLFGGVMNQDAPITATSLTDLANNPLEDSLATGEAAQLMRVEDGRTIQAGLVADTVVTDALASLKRLAELDQGPDGPFDGQLTATQRTALQGELQTLSRAFDNILTSQAENGRLLKDVDNASNRLTAQYNALDEAIGGIVNVDLAEVAVRLNQAQFAYQSSASVFNTLRGMSLLNILK

Radius of gyration: 37.61 Å; chains: 1; bounding box: 101×35×101 Å

pLDDT: mean 83.91, std 11.79, range [43.06, 94.88]

Foldseek 3Di:
DVVVVVLQCVQQDDDPCFGLQLACNGNDGQAPQPDLVSLLVDDVPVRGDHSVHADWDDQDVPDIDRHHHHSCQQCSLVSVLSNVLVNCQVDPNHDPPDDHDPVRVVSVVVSVVSVVVSVVSNVVVVVVVVVVVVVNVVSVVVVVVVVVVVVCVVCVVVPPPVVVVVVVVVVVVVVVVVVVVVVVVVVVVVVVVVPD